Protein AF-A0A4P9Z3S5-F1 (afdb_monomer_lite)

Foldseek 3Di:
DVVLCVVCVVVQAAWDPVLVVVLLVPDDPVPPDPVVSSVSVVVVCLQDALLVTHDDQDPPCLLADAFDWRAKHKKWFQAKDADQDDLVLQLLLLCQVVDDVRPPPPPPPPDPDDDDPDPPPDPVPPRPGPHDKMWTWIGSSPDTAIEIAPDDAVQDDNQQAGSWMKIFHRWTGHNRYTYDDNVGIDGPAGHDHPVVVVVDPDDDDDSPDPDGHDSVRSSVVSVVVVVVVVVVVD

Secondary structure (DSSP, 8-state):
-HHHHHHHHHTT--B-HHHHHHHHHTS-TT---HHHHHHHHHHHHHHS-HHHHB---S-TTTTT-EEEEEPSEEEEEEEEEE-SS-HHHHHHHHHTTTSTT-----S-SS-SS-----S-TTTTTS-----S-EEEEEE-SS-EEEEEESS--TT--TTPPTT-EEEE-SEEEETTEEEE-TTTEEEEE----HHHHHH-TT----TT--PPPPHHHHHHHHHHHHHHHHHTT-

Structure (mmCIF, N/CA/C/O backbone):
data_AF-A0A4P9Z3S5-F1
#
_entry.id   AF-A0A4P9Z3S5-F1
#
loop_
_atom_site.group_PDB
_atom_site.id
_atom_site.type_symbol
_atom_site.label_atom_id
_atom_site.label_alt_id
_atom_site.label_comp_id
_atom_site.label_asym_id
_atom_site.label_entity_id
_atom_site.label_seq_id
_atom_site.pdbx_PDB_ins_code
_atom_site.Cartn_x
_atom_site.Cartn_y
_atom_site.Cartn_z
_atom_site.occupancy
_atom_site.B_iso_or_equiv
_atom_site.auth_seq_id
_atom_site.auth_comp_id
_atom_site.auth_asym_id
_atom_site.auth_atom_id
_atom_site.pdbx_PDB_model_num
ATOM 1 N N . MET A 1 1 ? -15.984 -0.892 21.515 1.00 83.00 1 MET A N 1
ATOM 2 C CA . MET A 1 1 ? -14.759 -0.941 20.684 1.00 83.00 1 MET A CA 1
ATOM 3 C C . MET A 1 1 ? -14.887 -1.956 19.553 1.00 83.00 1 MET A C 1
ATOM 5 O O . MET A 1 1 ? -14.575 -1.619 18.421 1.00 83.00 1 MET A O 1
ATOM 9 N N . GLU A 1 2 ? -15.455 -3.138 19.810 1.00 86.50 2 GLU A N 1
ATOM 10 C CA . GLU A 1 2 ? -15.726 -4.164 18.784 1.00 86.50 2 GLU A CA 1
ATOM 11 C C . GLU A 1 2 ? -16.474 -3.652 17.544 1.00 86.50 2 GLU A C 1
ATOM 13 O O . GLU A 1 2 ? -16.105 -3.984 16.422 1.00 86.50 2 GLU A O 1
ATOM 18 N N . ALA A 1 3 ? -17.478 -2.786 17.720 1.00 89.50 3 ALA A N 1
ATOM 19 C CA . ALA A 1 3 ? -18.200 -2.194 16.593 1.00 89.50 3 ALA A CA 1
ATOM 20 C C . ALA A 1 3 ? -17.281 -1.390 15.652 1.00 89.50 3 ALA A C 1
ATOM 22 O O . ALA A 1 3 ? -17.440 -1.474 14.439 1.00 89.50 3 ALA A O 1
ATOM 23 N N . VAL A 1 4 ? -16.299 -0.658 16.193 1.00 91.44 4 VAL A N 1
ATOM 24 C CA . VAL A 1 4 ? -15.319 0.108 15.402 1.00 91.44 4 VAL A CA 1
ATOM 25 C C . VAL A 1 4 ? -14.366 -0.844 14.684 1.00 91.44 4 VAL A C 1
ATOM 27 O O . VAL A 1 4 ? -14.167 -0.702 13.483 1.00 91.44 4 VAL A O 1
ATOM 30 N N . VAL A 1 5 ? -13.858 -1.870 15.375 1.00 92.94 5 VAL A N 1
ATOM 31 C CA . VAL A 1 5 ? -13.022 -2.921 14.762 1.00 92.94 5 VAL A CA 1
ATOM 32 C C . VAL A 1 5 ? -13.750 -3.579 13.589 1.00 92.94 5 VAL A C 1
ATOM 34 O O . VAL A 1 5 ? -13.173 -3.751 12.519 1.00 92.94 5 VAL A O 1
ATOM 37 N N . ARG A 1 6 ? -15.039 -3.897 13.752 1.00 93.56 6 ARG A N 1
ATOM 38 C CA . ARG A 1 6 ? -15.866 -4.471 12.683 1.00 93.56 6 ARG A CA 1
ATOM 39 C C . ARG A 1 6 ? -15.981 -3.534 11.479 1.00 93.56 6 ARG A C 1
ATOM 41 O O . ARG A 1 6 ? -15.895 -4.010 10.353 1.00 93.56 6 ARG A O 1
ATOM 48 N N . GLN A 1 7 ? -16.141 -2.228 11.702 1.00 94.81 7 GLN A N 1
ATOM 49 C CA . GLN A 1 7 ? -16.178 -1.239 10.617 1.00 94.81 7 GLN A CA 1
ATOM 50 C C . GLN A 1 7 ? -14.835 -1.140 9.879 1.00 94.81 7 GLN A C 1
ATOM 52 O O . GLN A 1 7 ? -14.820 -1.081 8.655 1.00 94.81 7 GLN A O 1
ATOM 57 N N . PHE A 1 8 ? -13.707 -1.195 10.592 1.00 95.44 8 PHE A N 1
ATOM 58 C CA . PHE A 1 8 ? -12.380 -1.242 9.969 1.00 95.44 8 PHE A CA 1
ATOM 59 C C . PHE A 1 8 ? -12.177 -2.519 9.145 1.00 95.44 8 PHE A C 1
ATOM 61 O O . PHE A 1 8 ? -11.775 -2.440 7.985 1.00 95.44 8 PHE A O 1
ATOM 68 N N . ARG A 1 9 ? -12.544 -3.685 9.690 1.00 93.81 9 ARG A N 1
ATOM 69 C CA . ARG A 1 9 ? -12.468 -4.967 8.970 1.00 93.81 9 ARG A CA 1
ATOM 70 C C . ARG A 1 9 ? -13.352 -4.990 7.725 1.00 93.81 9 ARG A C 1
ATOM 72 O O . ARG A 1 9 ? -12.924 -5.498 6.697 1.00 93.81 9 ARG A O 1
ATOM 79 N N . ALA A 1 10 ? -14.544 -4.394 7.783 1.00 93.25 10 ALA A N 1
ATOM 80 C CA . ALA A 1 10 ? -15.418 -4.251 6.617 1.00 93.25 10 ALA A CA 1
ATOM 81 C C . ALA A 1 10 ? -14.787 -3.393 5.503 1.00 93.25 10 ALA A C 1
ATOM 83 O O . ALA A 1 10 ? -15.088 -3.593 4.331 1.00 93.25 10 ALA A O 1
ATOM 84 N N . ARG A 1 11 ? -13.875 -2.477 5.859 1.00 94.19 11 ARG A N 1
ATOM 85 C CA . ARG A 1 11 ? -13.056 -1.692 4.921 1.00 94.19 11 ARG A CA 1
ATOM 86 C C . ARG A 1 11 ? -11.727 -2.381 4.547 1.00 94.19 11 ARG A C 1
ATOM 88 O O . ARG A 1 11 ? -10.905 -1.773 3.870 1.00 94.19 11 ARG A O 1
ATOM 95 N N . GLY A 1 12 ? -11.488 -3.622 4.985 1.00 93.75 12 GLY A N 1
ATOM 96 C CA . GLY A 1 12 ? -10.252 -4.375 4.725 1.00 93.75 12 GLY A CA 1
ATOM 97 C C . GLY A 1 12 ? -9.061 -4.004 5.620 1.00 93.75 12 GLY A C 1
ATOM 98 O O . GLY A 1 12 ? -7.941 -4.418 5.341 1.00 93.75 12 GLY A O 1
ATOM 99 N N . ALA A 1 13 ? -9.264 -3.225 6.685 1.00 95.50 13 ALA A N 1
ATOM 100 C CA . ALA A 1 13 ? -8.198 -2.854 7.614 1.00 95.50 13 ALA A CA 1
ATOM 101 C C . ALA A 1 13 ? -8.107 -3.824 8.804 1.00 95.50 13 ALA A C 1
ATOM 103 O O . ALA A 1 13 ? -9.084 -4.028 9.532 1.00 95.50 13 ALA A O 1
ATOM 104 N N . CYS A 1 14 ? -6.907 -4.349 9.056 1.00 94.44 14 CYS A N 1
ATOM 105 C CA . CYS A 1 14 ? -6.587 -5.179 10.218 1.00 94.44 14 CYS A CA 1
ATOM 106 C C . CYS A 1 14 ? -5.899 -4.335 11.297 1.00 94.44 14 CYS A C 1
ATOM 108 O O . CYS A 1 14 ? -4.693 -4.409 11.458 1.00 94.44 14 CYS A O 1
ATOM 110 N N . VAL A 1 15 ? -6.641 -3.489 12.014 1.00 96.00 15 VAL A N 1
ATOM 111 C CA . VAL A 1 15 ? -6.067 -2.591 13.038 1.00 96.00 15 VAL A CA 1
ATOM 112 C C . VAL A 1 15 ? -5.868 -3.271 14.391 1.00 96.00 15 VAL A C 1
ATOM 114 O O . VAL A 1 15 ? -6.732 -4.029 14.834 1.00 96.00 15 VAL A O 1
ATOM 117 N N . THR A 1 16 ? -4.781 -2.932 15.092 1.00 95.25 16 THR A N 1
ATOM 118 C CA . THR A 1 16 ? -4.549 -3.419 16.461 1.00 95.25 16 THR A CA 1
ATOM 119 C C . THR A 1 16 ? -5.510 -2.755 17.449 1.00 95.25 16 THR A C 1
ATOM 121 O O . THR A 1 16 ? -5.818 -1.558 17.364 1.00 95.25 16 THR A O 1
ATOM 124 N N . ALA A 1 17 ? -5.955 -3.514 18.453 1.00 92.62 17 ALA A N 1
ATOM 125 C CA . ALA A 1 17 ? -6.784 -2.969 19.530 1.00 92.62 17 ALA A CA 1
ATOM 126 C C . ALA A 1 17 ? -6.057 -1.863 20.319 1.00 92.62 17 ALA A C 1
ATOM 128 O O . ALA A 1 17 ? -6.673 -0.860 20.685 1.00 92.62 17 ALA A O 1
ATOM 129 N N . ALA A 1 18 ? -4.746 -2.019 20.536 1.00 93.12 18 ALA A N 1
ATOM 130 C CA . ALA A 1 18 ? -3.919 -1.049 21.249 1.00 93.12 18 ALA A CA 1
ATOM 131 C C . ALA A 1 18 ? -3.899 0.310 20.536 1.00 93.12 18 ALA A C 1
ATOM 133 O O . ALA A 1 18 ? -4.211 1.333 21.151 1.00 93.12 18 ALA A O 1
ATOM 134 N N . TRP A 1 19 ? -3.622 0.317 19.226 1.00 95.38 19 TRP A N 1
ATOM 135 C CA . TRP A 1 19 ? -3.638 1.544 18.435 1.00 95.38 19 TRP A CA 1
ATOM 136 C C . TRP A 1 19 ? -5.015 2.211 18.462 1.00 95.38 19 TRP A C 1
ATOM 138 O O . TRP A 1 19 ? -5.096 3.415 18.703 1.00 95.38 19 TRP A O 1
ATOM 148 N N . LEU A 1 20 ? -6.099 1.447 18.282 1.00 95.12 20 LEU A N 1
ATOM 149 C CA . LEU A 1 20 ? -7.461 1.992 18.298 1.00 95.12 20 LEU A CA 1
ATOM 150 C C . LEU A 1 20 ? -7.799 2.689 19.619 1.00 95.12 20 LEU A C 1
ATOM 152 O O . LEU A 1 20 ? -8.371 3.779 19.599 1.00 95.12 20 LEU A O 1
ATOM 156 N N . VAL A 1 21 ? -7.440 2.092 20.759 1.00 93.94 21 VAL A N 1
ATOM 157 C CA . VAL A 1 21 ? -7.677 2.689 22.083 1.00 93.94 21 VAL A CA 1
ATOM 158 C C . VAL A 1 21 ? -6.909 4.003 22.221 1.00 93.94 21 VAL A C 1
ATOM 160 O O . VAL A 1 21 ? -7.498 5.027 22.577 1.00 93.94 21 VAL A O 1
ATOM 163 N N . THR A 1 22 ? -5.617 4.010 21.883 1.00 94.31 22 THR A N 1
ATOM 164 C CA . THR A 1 22 ? -4.789 5.221 21.956 1.00 94.31 22 THR A CA 1
ATOM 165 C C . THR A 1 22 ? -5.260 6.302 20.982 1.00 94.31 22 THR A C 1
ATOM 167 O O . THR A 1 22 ? -5.317 7.477 21.345 1.00 94.31 22 THR A O 1
ATOM 170 N N . ALA A 1 23 ? -5.626 5.932 19.755 1.00 92.94 23 ALA A N 1
ATOM 171 C CA . ALA A 1 23 ? -6.107 6.859 18.738 1.00 92.94 23 ALA A CA 1
ATOM 172 C C . ALA A 1 23 ? -7.460 7.468 19.127 1.00 92.94 23 ALA A C 1
ATOM 174 O O . ALA A 1 23 ? -7.631 8.682 19.030 1.00 92.94 23 ALA A O 1
ATOM 175 N N . ALA A 1 24 ? -8.394 6.656 19.633 1.00 92.06 24 ALA A N 1
ATOM 176 C CA . ALA A 1 24 ? -9.707 7.118 20.075 1.00 92.06 24 ALA A CA 1
ATOM 177 C C . ALA A 1 24 ? -9.623 8.076 21.271 1.00 92.06 24 ALA A C 1
ATOM 179 O O . ALA A 1 24 ? -10.386 9.040 21.325 1.00 92.06 24 ALA A O 1
ATOM 180 N N . ALA A 1 25 ? -8.687 7.847 22.198 1.00 92.06 25 ALA A N 1
ATOM 181 C CA . ALA A 1 25 ? -8.449 8.732 23.340 1.00 92.06 25 ALA A CA 1
ATOM 182 C C . ALA A 1 25 ? -7.894 10.111 22.936 1.00 92.06 25 ALA A C 1
ATOM 184 O O . ALA A 1 25 ? -8.056 11.079 23.677 1.00 92.06 25 ALA A O 1
ATOM 185 N N . ARG A 1 26 ? -7.254 10.206 21.763 1.00 91.75 26 ARG A N 1
ATOM 186 C CA . ARG A 1 26 ? -6.673 11.444 21.213 1.00 91.75 26 ARG A CA 1
ATOM 187 C C . ARG A 1 26 ? -7.612 12.197 20.268 1.00 91.75 26 ARG A C 1
ATOM 189 O O . ARG A 1 26 ? -7.218 13.231 19.735 1.00 91.75 26 ARG A O 1
ATOM 196 N N . LEU A 1 27 ? -8.823 11.692 20.023 1.00 90.19 27 LEU A N 1
ATOM 197 C CA . LEU A 1 27 ? -9.794 12.412 19.204 1.00 90.19 27 LEU A CA 1
ATOM 198 C C . LEU A 1 27 ? -10.264 13.691 19.916 1.00 90.19 27 LEU A C 1
ATOM 200 O O . LEU A 1 27 ? -10.452 13.673 21.137 1.00 90.19 27 LEU A O 1
ATOM 204 N N . PRO A 1 28 ? -10.516 14.784 19.172 1.00 89.06 28 PRO A N 1
ATOM 205 C CA . PRO A 1 28 ? -11.127 15.980 19.730 1.00 89.06 28 PRO A CA 1
ATOM 206 C C . PRO A 1 28 ? -12.447 15.654 20.430 1.00 89.06 28 PRO A C 1
ATOM 208 O O . PRO A 1 28 ? -13.306 14.966 19.876 1.00 89.06 28 PRO A O 1
ATOM 211 N N . ARG A 1 29 ? -12.638 16.197 21.637 1.00 86.56 29 ARG A N 1
ATOM 212 C CA . ARG A 1 29 ? -13.894 16.041 22.396 1.00 86.56 29 ARG A CA 1
ATOM 213 C C . ARG A 1 29 ? -15.095 16.702 21.710 1.00 86.56 29 ARG A C 1
ATOM 215 O O . ARG A 1 29 ? -16.227 16.406 22.066 1.00 86.56 29 ARG A O 1
ATOM 222 N N . THR A 1 30 ? -14.840 17.577 20.740 1.00 88.31 30 THR A N 1
ATOM 223 C CA . THR A 1 30 ? -15.850 18.245 19.912 1.00 88.31 30 THR A CA 1
ATOM 224 C C . THR A 1 30 ? -16.540 17.299 18.929 1.00 88.31 30 THR A C 1
ATOM 226 O O . THR A 1 30 ? -17.654 17.590 18.510 1.00 88.31 30 THR A O 1
ATOM 229 N N . LEU A 1 31 ? -15.928 16.156 18.591 1.00 87.88 31 LEU A N 1
ATOM 230 C CA . LEU A 1 31 ? -16.543 15.139 17.737 1.00 87.88 31 LEU A CA 1
ATOM 231 C C . LEU A 1 31 ? -17.541 14.312 18.555 1.00 87.88 31 LEU A C 1
ATOM 233 O O . LEU A 1 31 ? -17.171 13.341 19.221 1.00 87.88 31 LEU A O 1
ATOM 237 N N . THR A 1 32 ? -18.813 14.694 18.515 1.00 85.94 32 THR A N 1
ATOM 238 C CA . THR A 1 32 ? -19.895 14.003 19.237 1.00 85.94 32 THR A CA 1
ATOM 239 C C . THR A 1 32 ? -20.509 12.870 18.414 1.00 85.94 32 THR A C 1
ATOM 241 O O . THR A 1 32 ? -20.942 11.860 18.971 1.00 85.94 32 THR A O 1
ATOM 244 N N . ASN A 1 33 ? -20.488 12.991 17.086 1.00 92.19 33 ASN A N 1
ATOM 245 C CA . ASN A 1 33 ? -21.067 12.032 16.155 1.00 92.19 33 ASN A CA 1
ATOM 246 C C . ASN A 1 33 ? -20.177 10.787 15.986 1.00 92.19 33 ASN A C 1
ATOM 248 O O . ASN A 1 33 ? -18.988 10.876 15.673 1.00 92.19 33 ASN A O 1
ATOM 252 N N . ALA A 1 34 ? -20.760 9.597 16.150 1.00 89.94 34 ALA A N 1
ATOM 253 C CA . ALA A 1 34 ? -20.048 8.330 15.987 1.00 89.94 34 ALA A CA 1
ATOM 254 C C . ALA A 1 34 ? -19.469 8.143 14.572 1.00 89.94 34 ALA A C 1
ATOM 256 O O . ALA A 1 34 ? -18.384 7.577 14.433 1.00 89.94 34 ALA A O 1
ATOM 257 N N . HIS A 1 35 ? -20.164 8.633 13.542 1.00 90.56 35 HIS A N 1
ATOM 258 C CA . HIS A 1 35 ? -19.700 8.572 12.159 1.00 90.56 35 HIS A CA 1
ATOM 259 C C . HIS A 1 35 ? -18.463 9.452 11.942 1.00 90.56 35 HIS A C 1
ATOM 261 O O . HIS A 1 35 ? -17.449 8.966 11.450 1.00 90.56 35 HIS A O 1
ATOM 267 N N . GLU A 1 36 ? -18.499 10.707 12.393 1.00 90.62 36 GLU A N 1
ATOM 268 C CA . GLU A 1 36 ? -17.362 11.633 12.284 1.00 90.62 36 GLU A CA 1
ATOM 269 C C . GLU A 1 36 ? -16.142 11.130 13.059 1.00 90.62 36 GLU A C 1
ATOM 271 O O . GLU A 1 36 ? -15.012 11.220 12.584 1.00 90.62 36 GLU A O 1
ATOM 276 N N . ARG A 1 37 ? -16.355 10.533 14.238 1.00 92.25 37 ARG A N 1
ATOM 277 C CA . ARG A 1 37 ? -15.275 9.902 15.010 1.00 92.25 37 ARG A CA 1
ATOM 278 C C . ARG A 1 37 ? -14.662 8.716 14.272 1.00 92.25 37 ARG A C 1
ATOM 280 O O . ARG A 1 37 ? -13.441 8.578 14.270 1.00 92.25 37 ARG A O 1
ATOM 287 N N . LEU A 1 38 ? -15.489 7.856 13.671 1.00 93.19 38 LEU A N 1
ATOM 288 C CA . LEU A 1 38 ? -15.016 6.725 12.871 1.00 93.19 38 LEU A CA 1
ATOM 289 C C . LEU A 1 38 ? -14.197 7.216 11.676 1.00 93.19 38 LEU A C 1
ATOM 291 O O . LEU A 1 38 ? -13.124 6.677 11.414 1.00 93.19 38 LEU A O 1
ATOM 295 N N . GLU A 1 39 ? -14.671 8.254 10.993 1.00 91.50 39 GLU A N 1
ATOM 296 C CA . GLU A 1 39 ? -13.978 8.806 9.837 1.00 91.50 39 GLU A CA 1
ATOM 297 C C . GLU A 1 39 ? -12.673 9.506 10.235 1.00 91.50 39 GLU A C 1
ATOM 299 O O . GLU A 1 39 ? -11.643 9.288 9.607 1.00 91.50 39 GLU A O 1
ATOM 304 N N . ALA A 1 40 ? -12.640 10.228 11.358 1.00 90.00 40 ALA A N 1
ATOM 305 C CA . ALA A 1 40 ? -11.401 10.789 11.895 1.00 90.00 40 ALA A CA 1
ATOM 306 C C . ALA A 1 40 ? -10.357 9.701 12.223 1.00 90.00 40 ALA A C 1
ATOM 308 O O . ALA A 1 40 ? -9.167 9.867 11.936 1.00 90.00 40 ALA A O 1
ATOM 309 N N . LEU A 1 41 ? -10.787 8.565 12.788 1.00 94.19 41 LEU A N 1
ATOM 310 C CA . LEU A 1 41 ? -9.908 7.412 13.018 1.00 94.19 41 LEU A CA 1
ATOM 311 C C . LEU A 1 41 ? -9.429 6.797 11.705 1.00 94.19 41 LEU A C 1
ATOM 313 O O . LEU A 1 41 ? -8.253 6.459 11.593 1.00 94.19 41 LEU A O 1
ATOM 317 N N . TRP A 1 42 ? -10.316 6.667 10.720 1.00 94.12 42 TRP A N 1
ATOM 318 C CA . TRP A 1 42 ? -9.985 6.144 9.398 1.00 94.12 42 TRP A CA 1
ATOM 319 C C . TRP A 1 42 ? -8.938 7.007 8.689 1.00 94.12 42 TRP A C 1
ATOM 321 O O . TRP A 1 42 ? -7.910 6.506 8.237 1.00 94.12 42 TRP A O 1
ATOM 331 N N . GLN A 1 43 ? -9.135 8.323 8.683 1.00 90.75 43 GLN A N 1
ATOM 332 C CA . GLN A 1 43 ? -8.182 9.267 8.107 1.00 90.75 43 GLN A CA 1
ATOM 333 C C . GLN A 1 43 ? -6.830 9.224 8.823 1.00 90.75 43 GLN A C 1
ATOM 335 O O . GLN A 1 43 ? -5.783 9.304 8.179 1.00 90.75 43 GLN A O 1
ATOM 340 N N . ARG A 1 44 ? -6.824 9.052 10.152 1.00 91.44 44 ARG A N 1
ATOM 341 C CA . ARG A 1 44 ? -5.586 8.874 10.921 1.00 91.44 44 ARG A CA 1
ATOM 342 C C . ARG A 1 44 ? -4.889 7.553 10.590 1.00 91.44 44 ARG A C 1
ATOM 344 O O . ARG A 1 44 ? -3.672 7.555 10.438 1.00 91.44 44 ARG A O 1
ATOM 351 N N . PHE A 1 45 ? -5.638 6.459 10.459 1.00 94.19 45 PHE A N 1
ATOM 352 C CA . PHE A 1 45 ? -5.118 5.151 10.055 1.00 94.19 45 PHE A CA 1
ATOM 353 C C . PHE A 1 45 ? -4.396 5.227 8.710 1.00 94.19 45 PHE A C 1
ATOM 355 O O . PHE A 1 45 ? -3.240 4.831 8.616 1.00 94.19 45 PHE A O 1
ATOM 362 N N . LEU A 1 46 ? -5.034 5.816 7.693 1.00 91.56 46 LEU A N 1
ATOM 363 C CA . LEU A 1 46 ? -4.448 5.899 6.355 1.00 91.56 46 LEU A CA 1
ATOM 364 C C . LEU A 1 46 ? -3.141 6.710 6.320 1.00 91.56 46 LEU A C 1
ATOM 366 O O . LEU A 1 46 ? -2.297 6.470 5.462 1.00 91.56 46 LEU A O 1
ATOM 370 N N . ARG A 1 47 ? -2.962 7.664 7.243 1.00 87.81 47 ARG A N 1
ATOM 371 C CA . ARG A 1 47 ? -1.775 8.537 7.321 1.00 87.81 47 ARG A CA 1
ATOM 372 C C . ARG A 1 47 ? -0.577 7.896 8.009 1.00 87.81 47 ARG A C 1
ATOM 374 O O . ARG A 1 47 ? 0.546 8.313 7.750 1.00 87.81 47 ARG A O 1
ATOM 381 N N . LEU A 1 48 ? -0.809 6.958 8.919 1.00 90.94 48 LEU A N 1
ATOM 382 C CA . LEU A 1 48 ? 0.255 6.374 9.728 1.00 90.94 48 LEU A CA 1
ATOM 383 C C . LEU A 1 48 ? 0.842 5.126 9.049 1.00 90.94 48 LEU A C 1
ATOM 385 O O . LEU A 1 48 ? 0.163 4.499 8.229 1.00 90.94 48 LEU A O 1
ATOM 389 N N . PRO A 1 49 ? 2.093 4.753 9.369 1.00 93.94 49 PRO A N 1
ATOM 390 C CA . PRO A 1 49 ? 2.674 3.502 8.898 1.00 93.94 49 PRO A CA 1
ATOM 391 C C . PRO A 1 49 ? 1.853 2.293 9.360 1.00 93.94 49 PRO A C 1
ATOM 393 O O . PRO A 1 49 ? 1.413 2.239 10.514 1.00 93.94 49 PRO A O 1
ATOM 396 N N . LEU A 1 50 ? 1.666 1.289 8.496 1.00 96.19 50 LEU A N 1
ATOM 397 C CA . LEU A 1 50 ? 0.900 0.093 8.889 1.00 96.19 50 LEU A CA 1
ATOM 398 C C . LEU A 1 50 ? 1.547 -0.667 10.052 1.00 96.19 50 LEU A C 1
ATOM 400 O O . LEU A 1 50 ? 0.824 -1.141 10.925 1.00 96.19 50 LEU A O 1
ATOM 404 N N . ARG A 1 51 ? 2.884 -0.668 10.147 1.00 95.69 51 ARG A N 1
ATOM 405 C CA . ARG A 1 51 ? 3.629 -1.272 11.270 1.00 95.69 51 ARG A CA 1
ATOM 406 C C . ARG A 1 51 ? 3.223 -0.739 12.651 1.00 95.69 51 ARG A C 1
ATOM 408 O O . ARG A 1 51 ? 3.333 -1.456 13.637 1.00 95.69 51 ARG A O 1
ATOM 415 N N . ASP A 1 52 ? 2.729 0.500 12.718 1.00 94.62 52 ASP A N 1
ATOM 416 C CA . ASP A 1 52 ? 2.387 1.176 13.975 1.00 94.62 52 ASP A CA 1
ATOM 417 C C . ASP A 1 52 ? 0.887 1.067 14.302 1.00 94.62 52 ASP A C 1
ATOM 419 O O . ASP A 1 52 ? 0.441 1.458 15.383 1.00 94.62 52 ASP A O 1
ATOM 423 N N . THR A 1 53 ? 0.078 0.588 13.352 1.00 95.62 53 THR A N 1
ATOM 424 C CA . THR A 1 53 ? -1.390 0.640 13.433 1.00 95.62 53 THR A CA 1
ATOM 425 C C . THR A 1 53 ? -2.066 -0.713 13.258 1.00 95.62 53 THR A C 1
ATOM 427 O O . THR A 1 53 ? -3.168 -0.907 13.779 1.00 95.62 53 THR A O 1
ATOM 430 N N . SER A 1 54 ? -1.422 -1.648 12.561 1.00 96.12 54 SER A N 1
ATOM 431 C CA . SER A 1 54 ? -2.047 -2.861 12.037 1.00 96.12 54 SER A CA 1
ATOM 432 C C . SER A 1 54 ? -1.486 -4.140 12.642 1.00 96.12 54 SER A C 1
ATOM 434 O O . SER A 1 54 ? -0.343 -4.195 13.087 1.00 96.12 54 SER A O 1
ATOM 436 N N . GLU A 1 55 ? -2.323 -5.168 12.669 1.00 95.06 55 GLU A N 1
ATOM 437 C CA . GLU A 1 55 ? -1.933 -6.568 12.811 1.00 95.06 55 GLU A CA 1
ATOM 438 C C . GLU A 1 55 ? -1.475 -7.107 11.446 1.00 95.06 55 GLU A C 1
ATOM 440 O O . GLU A 1 55 ? -1.780 -6.516 10.407 1.00 95.06 55 GLU A O 1
ATOM 445 N N . ALA A 1 56 ? -0.771 -8.241 11.441 1.00 94.56 56 ALA A N 1
ATOM 446 C CA . ALA A 1 56 ? -0.393 -8.914 10.202 1.00 94.56 56 ALA A CA 1
ATOM 447 C C . ALA A 1 56 ? -1.648 -9.301 9.397 1.00 94.56 56 ALA A C 1
ATOM 449 O O . ALA A 1 56 ? -2.564 -9.948 9.911 1.00 94.56 56 ALA A O 1
ATOM 450 N N . ALA A 1 57 ? -1.687 -8.887 8.135 1.00 93.38 57 ALA A N 1
ATOM 451 C CA . ALA A 1 57 ? -2.777 -9.142 7.199 1.00 93.38 57 ALA A CA 1
ATOM 452 C C . ALA A 1 57 ? -2.362 -10.103 6.075 1.00 93.38 57 ALA A C 1
ATOM 454 O O . ALA A 1 57 ? -3.217 -10.761 5.480 1.00 93.38 57 ALA A O 1
ATOM 455 N N . LEU A 1 58 ? -1.065 -10.192 5.780 1.00 92.88 58 LEU A N 1
ATOM 456 C CA . LEU A 1 58 ? -0.515 -11.125 4.809 1.00 92.88 58 LEU A CA 1
ATOM 457 C C . LEU A 1 58 ? -0.348 -12.520 5.441 1.00 92.88 58 LEU A C 1
ATOM 459 O O . LEU A 1 58 ? 0.045 -12.627 6.605 1.00 92.88 58 LEU A O 1
ATOM 463 N N . PRO A 1 59 ? -0.613 -13.607 4.693 1.00 89.88 59 PRO A N 1
ATOM 464 C CA . PRO A 1 59 ? -0.338 -14.962 5.157 1.00 89.88 59 PRO A CA 1
ATOM 465 C C . PRO A 1 59 ? 1.144 -15.140 5.506 1.00 89.88 59 PRO A C 1
ATOM 467 O O . PRO A 1 59 ? 2.017 -14.703 4.755 1.00 89.88 59 PRO A O 1
ATOM 470 N N . ALA A 1 60 ? 1.442 -15.820 6.615 1.00 87.25 60 ALA A N 1
ATOM 471 C CA . ALA A 1 60 ? 2.821 -16.039 7.066 1.00 87.25 60 ALA A CA 1
ATOM 472 C C . ALA A 1 60 ? 3.675 -16.814 6.039 1.00 87.25 60 ALA A C 1
ATOM 474 O O . ALA A 1 60 ? 4.890 -16.646 5.971 1.00 87.25 60 ALA A O 1
ATOM 475 N N . ASP A 1 61 ? 3.036 -17.641 5.215 1.00 87.88 61 ASP A N 1
ATOM 476 C CA . ASP A 1 61 ? 3.634 -18.447 4.153 1.00 87.88 61 ASP A CA 1
ATOM 477 C C . ASP A 1 61 ? 3.569 -17.781 2.765 1.00 87.88 61 ASP A C 1
ATOM 479 O O . ASP A 1 61 ? 3.964 -18.393 1.770 1.00 87.88 61 ASP A O 1
ATOM 483 N N . ALA A 1 62 ? 3.127 -16.521 2.668 1.00 86.81 62 ALA A N 1
ATOM 484 C CA . ALA A 1 62 ? 2.879 -15.846 1.392 1.00 86.81 62 ALA A CA 1
ATOM 485 C C . ALA A 1 62 ? 4.102 -15.786 0.456 1.00 86.81 62 ALA A C 1
ATOM 487 O O . ALA A 1 62 ? 3.944 -15.791 -0.766 1.00 86.81 62 ALA A O 1
ATOM 488 N N . LEU A 1 63 ? 5.323 -15.784 1.003 1.00 86.75 63 LEU A N 1
ATOM 489 C CA . LEU A 1 63 ? 6.566 -15.822 0.219 1.00 86.75 63 LEU A CA 1
ATOM 490 C C . LEU A 1 63 ? 6.718 -17.111 -0.604 1.00 86.75 63 LEU A C 1
ATOM 492 O O . LEU A 1 63 ? 7.252 -17.080 -1.712 1.00 86.75 63 LEU A O 1
ATOM 496 N N . TYR A 1 64 ? 6.224 -18.236 -0.088 1.00 87.75 64 TYR A N 1
ATOM 497 C CA . TYR A 1 64 ? 6.329 -19.553 -0.726 1.00 87.75 64 TYR A CA 1
ATOM 498 C C . TYR A 1 64 ? 4.994 -20.041 -1.299 1.00 87.75 64 TYR A C 1
ATOM 500 O O . TYR A 1 64 ? 4.963 -21.007 -2.063 1.00 87.75 64 TYR A O 1
ATOM 508 N N . ALA A 1 65 ? 3.900 -19.355 -0.965 1.00 83.62 65 ALA A N 1
ATOM 509 C CA . ALA A 1 65 ? 2.553 -19.651 -1.419 1.00 83.62 65 ALA A CA 1
ATOM 510 C C . ALA A 1 65 ? 2.461 -19.758 -2.947 1.00 83.62 65 ALA A C 1
ATOM 512 O O . ALA A 1 65 ? 3.013 -18.947 -3.694 1.00 83.62 65 ALA A O 1
ATOM 513 N N . HIS A 1 66 ? 1.716 -20.748 -3.435 1.00 87.88 66 HIS A N 1
ATOM 514 C CA . HIS A 1 66 ? 1.494 -20.959 -4.860 1.00 87.88 66 HIS A CA 1
ATOM 515 C C . HIS A 1 66 ? -0.002 -21.058 -5.156 1.00 87.88 66 HIS A C 1
ATOM 517 O O . HIS A 1 66 ? -0.645 -22.027 -4.762 1.00 87.88 66 HIS A O 1
ATOM 523 N N . ARG A 1 67 ? -0.533 -20.073 -5.894 1.00 89.00 67 ARG A N 1
ATOM 524 C CA . ARG A 1 67 ? -1.962 -19.936 -6.233 1.00 89.00 67 ARG A CA 1
ATOM 525 C C . ARG A 1 67 ? -2.861 -19.771 -5.004 1.00 89.00 67 ARG A C 1
ATOM 527 O O . ARG A 1 67 ? -3.958 -20.319 -4.954 1.00 89.00 67 ARG A O 1
ATOM 534 N N . VAL A 1 68 ? -2.388 -19.021 -4.009 1.00 90.44 68 VAL A N 1
ATOM 535 C CA . VAL A 1 68 ? -3.195 -18.662 -2.835 1.00 90.44 68 VAL A CA 1
ATOM 536 C C . VAL A 1 68 ? -3.968 -17.387 -3.141 1.00 90.44 68 VAL A C 1
ATOM 538 O O . VAL A 1 68 ? -3.387 -16.416 -3.618 1.00 90.44 68 VAL A O 1
ATOM 541 N N . MET A 1 69 ? -5.268 -17.389 -2.859 1.00 92.50 69 MET A N 1
ATOM 542 C CA . MET A 1 69 ? -6.105 -16.194 -2.959 1.00 92.50 69 MET A CA 1
ATOM 543 C C . MET A 1 69 ? -6.042 -15.407 -1.655 1.00 92.50 69 MET A C 1
ATOM 545 O O . MET A 1 69 ? -6.401 -15.913 -0.589 1.00 92.50 69 MET A O 1
ATOM 549 N N . LEU A 1 70 ? -5.573 -14.168 -1.746 1.00 91.25 70 LEU A N 1
ATOM 550 C CA . LEU A 1 70 ? -5.547 -13.232 -0.637 1.00 91.25 70 LEU A CA 1
ATOM 551 C C . LEU A 1 70 ? -6.925 -12.579 -0.500 1.00 91.25 70 LEU A C 1
ATOM 553 O O . LEU A 1 70 ? -7.440 -11.972 -1.442 1.00 91.25 70 LEU A O 1
ATOM 557 N N . LYS A 1 71 ? -7.501 -12.686 0.699 1.00 89.50 71 LYS A N 1
ATOM 558 C CA . LYS A 1 71 ? -8.722 -11.962 1.069 1.00 89.50 71 LYS A CA 1
ATOM 559 C C . LYS A 1 71 ? -8.470 -10.458 1.091 1.00 89.50 71 LYS A C 1
ATOM 561 O O . LYS A 1 71 ? -7.335 -10.019 1.250 1.00 89.50 71 LYS A O 1
ATOM 566 N N . SER A 1 72 ? -9.544 -9.678 1.010 1.00 94.06 72 SER A N 1
ATOM 567 C CA . SER A 1 72 ? -9.445 -8.222 0.978 1.00 94.06 72 SER A CA 1
ATOM 568 C C . SER A 1 72 ? -8.664 -7.647 2.163 1.00 94.06 72 SER A C 1
ATOM 570 O O . SER A 1 72 ? -9.044 -7.858 3.317 1.00 94.06 72 SER A O 1
ATOM 572 N N . CYS A 1 73 ? -7.604 -6.895 1.877 1.00 96.06 73 CYS A N 1
ATOM 573 C CA . CYS A 1 73 ? -6.751 -6.276 2.885 1.00 96.06 73 CYS A CA 1
ATOM 574 C C . CYS A 1 73 ? -6.171 -4.943 2.400 1.00 96.06 73 CYS A C 1
ATOM 576 O O . CYS A 1 73 ? -6.217 -4.614 1.214 1.00 96.06 73 CYS A O 1
ATOM 578 N N . ILE A 1 74 ? -5.630 -4.160 3.330 1.00 97.44 74 ILE A N 1
ATOM 579 C CA . ILE A 1 74 ? -4.902 -2.927 3.026 1.00 97.44 74 ILE A CA 1
ATOM 580 C C . ILE A 1 74 ? -3.418 -3.174 3.212 1.00 97.44 74 ILE A C 1
ATOM 582 O O . ILE A 1 74 ? -2.994 -3.687 4.246 1.00 97.44 74 ILE A O 1
ATOM 586 N N . VAL A 1 75 ? -2.643 -2.751 2.223 1.00 97.44 75 VAL A N 1
ATOM 587 C CA . VAL A 1 75 ? -1.185 -2.765 2.264 1.00 97.44 75 VAL A CA 1
ATOM 588 C C . VAL A 1 75 ? -0.637 -1.372 1.980 1.00 97.44 75 VAL A C 1
ATOM 590 O O . VAL A 1 75 ? -1.310 -0.486 1.447 1.00 97.44 75 VAL A O 1
ATOM 593 N N . GLU A 1 76 ? 0.606 -1.177 2.378 1.00 96.81 76 GLU A N 1
ATOM 594 C CA . GLU A 1 76 ? 1.379 0.034 2.208 1.00 96.81 76 GLU A CA 1
ATOM 595 C C . GLU A 1 76 ? 2.430 -0.170 1.119 1.00 96.81 76 GLU A C 1
ATOM 597 O O . GLU A 1 76 ? 3.117 -1.191 1.070 1.00 96.81 76 GLU A O 1
ATOM 602 N N . VAL A 1 77 ? 2.557 0.819 0.242 1.00 96.62 77 VAL A N 1
ATOM 603 C CA . VAL A 1 77 ? 3.574 0.866 -0.802 1.00 96.62 77 VAL A CA 1
ATOM 604 C C . VAL A 1 77 ? 4.887 1.319 -0.182 1.00 96.62 77 VAL A C 1
ATOM 606 O O . VAL A 1 77 ? 5.003 2.444 0.295 1.00 96.62 77 VAL A O 1
ATOM 609 N N . VAL A 1 78 ? 5.892 0.455 -0.217 1.00 95.44 78 VAL A N 1
ATOM 610 C CA . VAL A 1 78 ? 7.265 0.775 0.193 1.00 95.44 78 VAL A CA 1
ATOM 611 C C . VAL A 1 78 ? 8.032 1.394 -0.972 1.00 95.44 78 VAL A C 1
ATOM 613 O O . VAL A 1 78 ? 8.772 2.358 -0.798 1.00 95.44 78 VAL A O 1
ATOM 616 N N . ALA A 1 79 ? 7.848 0.838 -2.169 1.00 92.50 79 ALA A N 1
ATOM 617 C CA . ALA A 1 79 ? 8.496 1.288 -3.392 1.00 92.50 79 ALA A CA 1
ATOM 618 C C . ALA A 1 79 ? 7.653 0.911 -4.617 1.00 92.50 79 ALA A C 1
ATOM 620 O O . ALA A 1 79 ? 6.934 -0.086 -4.596 1.00 92.50 79 ALA A O 1
ATOM 621 N N . VAL A 1 80 ? 7.783 1.697 -5.681 1.00 92.19 80 VAL A N 1
ATOM 622 C CA . VAL A 1 80 ? 7.251 1.417 -7.024 1.00 92.19 80 VAL A CA 1
ATOM 623 C C . VAL A 1 80 ? 8.366 1.512 -8.051 1.00 92.19 80 VAL A C 1
ATOM 625 O O . VAL A 1 80 ? 8.965 2.573 -8.197 1.00 92.19 80 VAL A O 1
ATOM 628 N N . ASP A 1 81 ? 8.634 0.428 -8.751 1.00 90.69 81 ASP A N 1
ATOM 629 C CA . ASP A 1 81 ? 9.664 0.344 -9.774 1.00 90.69 81 ASP A CA 1
ATOM 630 C C . ASP A 1 81 ? 8.999 0.101 -11.126 1.00 90.69 81 ASP A C 1
ATOM 632 O O . ASP A 1 81 ? 8.033 -0.656 -11.220 1.00 90.69 81 ASP A O 1
ATOM 636 N N . GLU A 1 82 ? 9.523 0.711 -12.179 1.00 89.38 82 GLU A N 1
ATOM 637 C CA . GLU A 1 82 ? 9.195 0.319 -13.545 1.00 89.38 82 GLU A CA 1
ATOM 638 C C . GLU A 1 82 ? 10.208 -0.760 -13.959 1.00 89.38 82 GLU A C 1
ATOM 640 O O . GLU A 1 82 ? 11.416 -0.588 -13.776 1.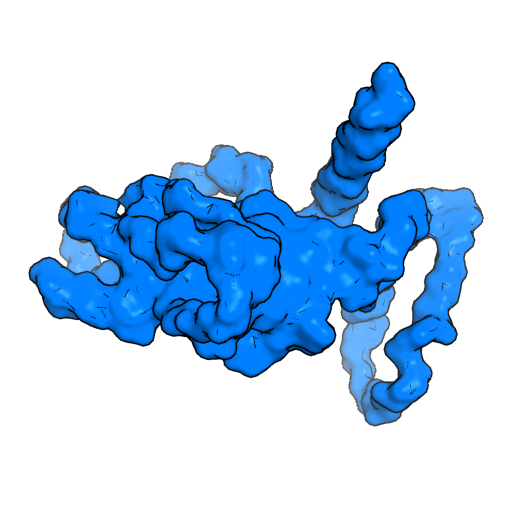00 89.38 82 GLU A O 1
ATOM 645 N N . ILE A 1 83 ? 9.711 -1.902 -14.443 1.00 89.62 83 ILE A N 1
ATOM 646 C CA . ILE A 1 83 ? 10.545 -3.035 -14.871 1.00 89.62 83 ILE A CA 1
ATOM 647 C C . ILE A 1 83 ? 10.317 -3.473 -16.329 1.00 89.62 83 ILE A C 1
ATOM 649 O O . ILE A 1 83 ? 10.923 -4.451 -16.766 1.00 89.62 83 ILE A O 1
ATOM 653 N N . GLY A 1 84 ? 9.435 -2.802 -17.071 1.00 86.00 84 GLY A N 1
ATOM 654 C CA . GLY A 1 84 ? 9.210 -3.029 -18.500 1.00 86.00 84 GLY A CA 1
ATOM 655 C C . GLY A 1 84 ? 10.224 -2.308 -19.396 1.00 86.00 84 GLY A C 1
ATOM 656 O O . GLY A 1 84 ? 10.467 -2.738 -20.523 1.00 86.00 84 GLY A O 1
ATOM 657 N N . TYR A 1 85 ? 10.865 -1.257 -18.890 1.00 82.81 85 TYR A N 1
ATOM 658 C CA . TYR A 1 85 ? 11.856 -0.444 -19.578 1.00 82.81 85 TYR A CA 1
ATOM 659 C C . TYR A 1 85 ? 13.215 -0.495 -18.877 1.00 82.81 85 TYR A C 1
ATOM 661 O O . TYR A 1 85 ? 13.345 -0.656 -17.665 1.00 82.81 85 TYR A O 1
ATOM 669 N N . ALA A 1 86 ? 14.277 -0.332 -19.668 1.00 79.62 86 ALA A N 1
ATOM 670 C CA . ALA A 1 86 ? 15.617 -0.192 -19.123 1.00 79.62 86 ALA A CA 1
ATOM 671 C C . ALA A 1 86 ? 15.746 1.144 -18.382 1.00 79.62 86 ALA A C 1
ATOM 673 O O . ALA A 1 86 ? 15.374 2.194 -18.900 1.00 79.62 86 ALA A O 1
ATOM 674 N N . HIS A 1 87 ? 16.356 1.111 -17.204 1.00 78.12 87 HIS A N 1
ATOM 675 C CA . HIS A 1 87 ? 16.458 2.271 -16.330 1.00 78.12 87 HIS A CA 1
ATOM 676 C C . HIS A 1 87 ? 17.109 3.525 -16.965 1.00 78.12 87 HIS A C 1
ATOM 678 O O . HIS A 1 87 ? 16.597 4.620 -16.730 1.00 78.12 87 HIS A O 1
ATOM 684 N N . PRO A 1 88 ? 18.171 3.435 -17.796 1.00 78.38 88 PRO A N 1
ATOM 685 C CA . PRO A 1 88 ? 18.685 4.608 -18.510 1.00 78.38 88 PRO A CA 1
ATOM 686 C C . PRO A 1 88 ? 17.631 5.271 -19.406 1.00 78.38 88 PRO A C 1
ATOM 688 O O . PRO A 1 88 ? 17.534 6.488 -19.425 1.00 78.38 88 PRO A O 1
ATOM 691 N N . ARG A 1 89 ? 16.759 4.482 -20.053 1.00 77.50 89 ARG A N 1
ATOM 692 C CA . ARG A 1 89 ? 15.677 5.022 -20.895 1.00 77.50 89 ARG A CA 1
ATOM 693 C C . ARG A 1 89 ? 14.647 5.808 -20.089 1.00 77.50 89 ARG A C 1
ATOM 695 O O . ARG A 1 89 ? 14.097 6.781 -20.590 1.00 77.50 89 ARG A O 1
ATOM 702 N N . LEU A 1 90 ? 14.376 5.391 -18.853 1.00 78.69 90 LEU A N 1
ATOM 703 C CA . LEU A 1 90 ? 13.473 6.124 -17.965 1.00 78.69 90 LEU A CA 1
ATOM 704 C C . LEU A 1 90 ? 14.083 7.461 -17.542 1.00 78.69 90 LEU A C 1
ATOM 706 O O . LEU A 1 90 ? 13.375 8.461 -17.526 1.00 78.69 90 LEU A O 1
ATOM 710 N N . LEU A 1 91 ? 15.387 7.493 -17.251 1.00 78.38 91 LEU A N 1
ATOM 711 C CA . LEU A 1 91 ? 16.092 8.741 -16.952 1.00 78.38 91 LEU A CA 1
ATOM 712 C C . LEU A 1 91 ? 16.137 9.678 -18.157 1.00 78.38 91 LEU A C 1
ATOM 714 O O . LEU A 1 91 ? 15.840 10.856 -18.002 1.00 78.38 91 LEU A O 1
ATOM 718 N N . ASP A 1 92 ? 16.419 9.162 -19.354 1.00 76.81 92 ASP A N 1
ATOM 719 C CA . ASP A 1 92 ? 16.400 9.967 -20.579 1.00 76.81 92 ASP A CA 1
ATOM 720 C C . ASP A 1 92 ? 15.014 10.588 -20.813 1.00 76.81 92 ASP A C 1
ATOM 722 O O . ASP A 1 92 ? 14.905 11.764 -21.153 1.00 76.81 92 ASP A O 1
ATOM 726 N N . ALA A 1 93 ? 13.940 9.832 -20.564 1.00 75.00 93 ALA A N 1
ATOM 727 C CA . ALA A 1 93 ? 12.576 10.345 -20.666 1.00 75.00 93 ALA A CA 1
ATOM 728 C C . ALA A 1 93 ? 12.238 11.401 -19.592 1.00 75.00 93 ALA A C 1
ATOM 730 O O . ALA A 1 93 ? 11.425 12.292 -19.841 1.00 75.00 93 ALA A O 1
ATOM 731 N N . LEU A 1 94 ? 12.858 11.322 -18.410 1.00 73.00 94 LEU A N 1
ATOM 732 C CA . LEU A 1 94 ? 12.688 12.294 -17.324 1.00 73.00 94 LEU A CA 1
ATOM 733 C C . LEU A 1 94 ? 13.478 13.586 -17.555 1.00 73.00 94 LEU A C 1
ATOM 735 O O . LEU A 1 94 ? 12.936 14.672 -17.344 1.00 73.00 94 LEU A O 1
ATOM 739 N N . ALA A 1 95 ? 14.731 13.459 -17.993 1.00 70.00 95 ALA A N 1
ATOM 740 C CA . ALA A 1 95 ? 15.681 14.556 -18.163 1.00 70.00 95 ALA A CA 1
ATOM 741 C C . ALA A 1 95 ? 15.589 15.223 -19.546 1.00 70.00 95 ALA A C 1
ATOM 743 O O . ALA A 1 95 ? 15.922 16.400 -19.696 1.00 70.00 95 ALA A O 1
ATOM 744 N N . GLY A 1 96 ? 15.099 14.505 -20.561 1.00 63.31 96 GLY A N 1
ATOM 745 C CA . GLY A 1 96 ? 14.951 14.983 -21.939 1.00 63.31 96 GLY A CA 1
ATOM 746 C C . GLY A 1 96 ? 14.195 16.313 -22.087 1.00 63.31 96 GLY A C 1
ATOM 747 O O . GLY A 1 96 ? 14.643 17.155 -22.862 1.00 63.31 96 GLY A O 1
ATOM 748 N N . PRO A 1 97 ? 13.106 16.572 -21.331 1.00 60.72 97 PRO A N 1
ATOM 749 C CA . PRO A 1 97 ? 12.418 17.865 -21.339 1.00 60.72 97 PRO A CA 1
ATOM 750 C C . PRO A 1 97 ? 13.211 19.033 -20.728 1.00 60.72 97 PRO A C 1
ATOM 752 O O . PRO A 1 97 ? 12.841 20.184 -20.943 1.00 60.72 97 PRO A O 1
ATOM 755 N N . VAL A 1 98 ? 14.247 18.758 -19.929 1.00 58.34 98 VAL A N 1
ATOM 756 C CA . VAL A 1 98 ? 15.023 19.764 -19.177 1.00 58.34 98 VAL A CA 1
ATOM 757 C C . VAL A 1 98 ? 16.346 20.098 -19.880 1.00 58.34 98 VAL A C 1
ATOM 759 O O . VAL A 1 98 ? 16.880 21.194 -19.710 1.00 58.34 98 VAL A O 1
ATOM 762 N N . LEU A 1 99 ? 16.869 19.189 -20.708 1.00 53.56 99 LEU A N 1
ATOM 763 C CA . LEU A 1 99 ? 18.145 19.362 -21.401 1.00 53.56 99 LEU A CA 1
ATOM 764 C C . LEU A 1 99 ? 17.965 19.997 -22.796 1.00 53.56 99 LEU A C 1
ATOM 766 O O . LEU A 1 99 ? 17.253 19.441 -23.637 1.00 53.56 99 LEU A O 1
ATOM 770 N N . PRO A 1 100 ? 18.639 21.124 -23.108 1.00 42.16 100 PRO A N 1
ATOM 771 C CA . PRO A 1 100 ? 18.621 21.692 -24.454 1.00 42.16 100 PRO A CA 1
ATOM 772 C C . PRO A 1 100 ? 19.284 20.719 -25.445 1.00 42.16 100 PRO A C 1
ATOM 774 O O . PRO A 1 100 ? 20.472 20.426 -25.337 1.00 42.16 100 PRO A O 1
ATOM 777 N N . GLY A 1 101 ? 18.502 20.208 -26.403 1.00 49.69 101 GLY A N 1
ATOM 778 C CA . GLY A 1 101 ? 18.935 19.188 -27.371 1.00 49.69 101 GLY A CA 1
ATOM 779 C C . GLY A 1 101 ? 18.628 17.739 -26.971 1.00 49.69 101 GLY A C 1
ATOM 780 O O . GLY A 1 101 ? 19.062 16.822 -27.667 1.00 49.69 101 GLY A O 1
ATOM 781 N N . GLY A 1 102 ? 17.885 17.519 -25.880 1.00 47.59 102 GLY A N 1
ATOM 782 C CA . GLY A 1 102 ? 17.403 16.194 -25.497 1.00 47.59 102 GLY A CA 1
ATOM 783 C C . GLY A 1 102 ? 16.583 15.551 -26.617 1.00 47.59 102 GLY A C 1
ATOM 784 O O . GLY A 1 102 ? 15.715 16.187 -27.217 1.00 47.59 102 GLY A O 1
ATOM 785 N N . VAL A 1 103 ? 16.862 14.279 -26.910 1.00 47.22 103 VAL A N 1
ATOM 786 C CA . VAL A 1 103 ? 16.051 13.489 -27.839 1.00 47.22 103 VAL A CA 1
ATOM 787 C C . VAL A 1 103 ? 14.679 13.319 -27.195 1.00 47.22 103 VAL A C 1
ATOM 789 O O . VAL A 1 103 ? 14.502 12.486 -26.309 1.00 47.22 103 VAL A O 1
ATOM 792 N N . GLN A 1 104 ? 13.702 14.117 -27.627 1.00 49.88 104 GLN A N 1
ATOM 793 C CA . GLN A 1 104 ? 12.299 13.805 -27.396 1.00 49.88 104 GLN A CA 1
ATOM 794 C C . GLN A 1 104 ? 12.026 12.524 -28.172 1.00 49.88 104 GLN A C 1
ATOM 796 O O . GLN A 1 104 ? 11.789 12.555 -29.379 1.00 49.88 104 GLN A O 1
ATOM 801 N N . GLN A 1 105 ? 12.151 11.378 -27.504 1.00 48.88 105 GLN A N 1
ATOM 802 C CA . GLN A 1 105 ? 11.678 10.138 -28.086 1.00 48.88 105 GLN A CA 1
ATOM 803 C C . GLN A 1 105 ? 10.180 10.333 -28.288 1.00 48.88 105 GLN A C 1
ATOM 805 O O . GLN A 1 105 ? 9.436 10.522 -27.323 1.00 48.88 105 GLN A O 1
ATOM 810 N N . SER A 1 106 ? 9.765 10.407 -29.551 1.00 43.50 106 SER A N 1
ATOM 811 C CA . SER A 1 106 ? 8.366 10.535 -29.902 1.00 43.50 106 SER A CA 1
ATOM 812 C C . SER A 1 106 ? 7.613 9.406 -29.207 1.00 43.50 106 SER A C 1
ATOM 814 O O . SER A 1 106 ? 8.005 8.241 -29.281 1.00 43.50 106 SER A O 1
ATOM 816 N N . ALA A 1 107 ? 6.553 9.772 -28.489 1.00 47.16 107 ALA A N 1
ATOM 817 C CA . ALA A 1 107 ? 5.606 8.878 -27.832 1.00 47.16 107 ALA A CA 1
ATOM 818 C C . ALA A 1 107 ? 4.795 8.068 -28.871 1.00 47.16 107 ALA A C 1
ATOM 820 O O . ALA A 1 107 ? 3.574 8.076 -28.866 1.00 47.16 107 ALA A O 1
ATOM 821 N N . GLN A 1 108 ? 5.477 7.431 -29.821 1.00 42.84 108 GLN A N 1
ATOM 822 C CA . GLN A 1 108 ? 4.926 6.804 -31.020 1.00 42.84 108 GLN A CA 1
ATOM 823 C C . GLN A 1 108 ? 4.872 5.276 -30.921 1.00 42.84 108 GLN A C 1
ATOM 825 O O . GLN A 1 108 ? 4.860 4.605 -31.946 1.00 42.84 108 GLN A O 1
ATOM 830 N N . LEU A 1 109 ? 4.849 4.701 -29.715 1.00 43.88 109 LEU A N 1
ATOM 831 C CA . LEU A 1 109 ? 4.762 3.243 -29.566 1.00 43.88 109 LEU A CA 1
ATOM 832 C C . LEU A 1 109 ? 3.571 2.721 -28.755 1.00 43.88 109 LEU A C 1
ATOM 834 O O . LEU A 1 109 ? 3.499 1.514 -28.604 1.00 43.88 109 LEU A O 1
ATOM 838 N N . ASP A 1 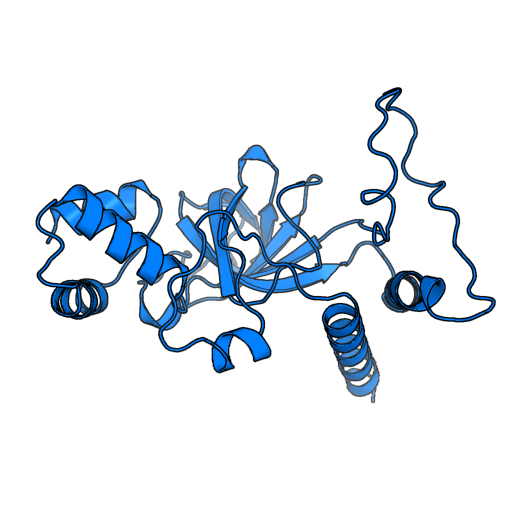110 ? 2.618 3.551 -28.315 1.00 43.31 110 ASP A N 1
ATOM 839 C CA . ASP A 1 110 ? 1.437 3.058 -27.572 1.00 43.31 110 ASP A CA 1
ATOM 840 C C . ASP A 1 110 ? 0.131 3.827 -27.886 1.00 43.31 110 ASP A C 1
ATOM 842 O O . ASP A 1 110 ? -0.635 4.119 -26.974 1.00 43.31 110 ASP A O 1
ATOM 846 N N . ASP A 1 111 ? -0.146 4.164 -29.151 1.00 44.44 111 ASP A N 1
ATOM 847 C CA . ASP A 1 111 ? -1.476 4.670 -29.553 1.00 44.44 111 ASP A CA 1
ATOM 848 C C . ASP A 1 111 ? -1.874 4.126 -30.936 1.00 44.44 111 ASP A C 1
ATOM 850 O O . ASP A 1 111 ? -1.894 4.823 -31.948 1.00 44.44 111 ASP A O 1
ATOM 854 N N . GLU A 1 112 ? -2.173 2.829 -30.991 1.00 41.56 112 GLU A N 1
ATOM 855 C CA . GLU A 1 112 ? -3.157 2.331 -31.950 1.00 41.56 112 GLU A CA 1
ATOM 856 C C . GLU A 1 112 ? -4.455 2.123 -31.161 1.00 41.56 112 GLU A C 1
ATOM 858 O O . GLU A 1 112 ? -4.579 1.145 -30.419 1.00 41.56 112 GLU A O 1
ATOM 863 N N . ASN A 1 113 ? -5.396 3.055 -31.355 1.00 43.81 113 ASN A N 1
ATOM 864 C CA . ASN A 1 113 ? -6.759 3.165 -30.811 1.00 43.81 113 ASN A CA 1
ATOM 865 C C . ASN A 1 113 ? -6.921 4.093 -29.596 1.00 43.81 113 ASN A C 1
ATOM 867 O O . ASN A 1 113 ? -6.913 3.620 -28.467 1.00 43.81 113 ASN A O 1
ATOM 871 N N . GLU A 1 114 ? -7.210 5.371 -29.856 1.00 43.72 114 GLU A N 1
ATOM 872 C CA . GLU A 1 114 ? -8.323 6.101 -29.223 1.00 43.72 114 GLU A CA 1
ATOM 873 C C . GLU A 1 114 ? -8.528 7.446 -29.949 1.00 43.72 114 GLU A C 1
ATOM 875 O O . GLU A 1 114 ? -7.817 8.427 -29.736 1.00 43.72 114 GLU A O 1
ATOM 880 N N . ASP A 1 115 ? -9.501 7.464 -30.866 1.00 42.19 115 ASP A N 1
ATOM 881 C CA . ASP A 1 115 ? -10.096 8.689 -31.396 1.00 42.19 115 ASP A CA 1
ATOM 882 C C . ASP A 1 115 ? -10.868 9.380 -30.255 1.00 42.19 115 ASP A C 1
ATOM 884 O O . ASP A 1 115 ? -11.972 8.952 -29.917 1.00 42.19 115 ASP A O 1
ATOM 888 N N . ASP A 1 116 ? -10.311 10.435 -29.657 1.00 44.12 116 ASP A N 1
ATOM 889 C CA . ASP A 1 116 ? -11.076 11.350 -28.799 1.00 44.12 116 ASP A CA 1
ATOM 890 C C . ASP A 1 116 ? -10.657 12.806 -29.058 1.00 44.12 116 ASP A C 1
ATOM 892 O O . ASP A 1 116 ? -9.653 13.319 -28.553 1.00 44.12 116 ASP A O 1
ATOM 896 N N . GLU A 1 117 ? -11.426 13.477 -29.921 1.00 46.03 117 GLU A N 1
ATOM 897 C CA . GLU A 1 117 ? -11.404 14.929 -30.092 1.00 46.03 117 GLU A CA 1
ATOM 898 C C . GLU A 1 117 ? -12.047 15.588 -28.856 1.00 46.03 117 GLU A C 1
ATOM 900 O O . GLU A 1 117 ? -13.250 15.844 -28.816 1.00 46.03 117 GLU A O 1
ATOM 905 N N . GLY A 1 118 ? -11.228 15.877 -27.840 1.00 37.97 118 GLY A N 1
ATOM 906 C CA . GLY A 1 118 ? -11.639 16.569 -26.615 1.00 37.97 118 GLY A CA 1
ATOM 907 C C . GLY A 1 118 ? -10.582 17.561 -26.122 1.00 37.97 118 GLY A C 1
ATOM 908 O O . GLY A 1 118 ? -9.546 17.191 -25.573 1.00 37.97 118 GLY A O 1
ATOM 909 N N . ASP A 1 119 ? -10.852 18.847 -26.326 1.00 42.22 119 ASP A N 1
ATOM 910 C CA . ASP A 1 119 ? -9.981 20.001 -26.082 1.00 42.22 119 ASP A CA 1
ATOM 911 C C . ASP A 1 119 ? -9.720 20.284 -24.580 1.00 42.22 119 ASP A C 1
ATOM 913 O O . ASP A 1 119 ? -10.332 21.157 -23.967 1.00 42.22 119 ASP A O 1
ATOM 917 N N . THR A 1 120 ? -8.776 19.541 -23.983 1.00 39.94 120 THR A N 1
ATOM 918 C CA . THR A 1 120 ? -8.137 19.853 -22.676 1.00 39.94 120 THR A CA 1
ATOM 919 C C . THR A 1 120 ? -6.611 19.621 -22.707 1.00 39.94 120 THR A C 1
ATOM 921 O O . THR A 1 120 ? -5.967 19.257 -21.726 1.00 39.94 120 THR A O 1
ATOM 924 N N . ALA A 1 121 ? -6.000 19.826 -23.876 1.00 41.38 121 ALA A N 1
ATOM 925 C CA . ALA A 1 121 ? -4.707 19.255 -24.269 1.00 41.38 121 ALA A CA 1
ATOM 926 C C . ALA A 1 121 ? -3.425 19.958 -23.753 1.00 41.38 121 ALA A C 1
ATOM 928 O O . ALA A 1 121 ? -2.335 19.635 -24.233 1.00 41.38 121 ALA A O 1
ATOM 929 N N . ALA A 1 122 ? -3.503 20.902 -22.809 1.00 36.50 122 ALA A N 1
ATOM 930 C CA . ALA A 1 122 ? -2.330 21.690 -22.402 1.00 36.50 122 ALA A CA 1
ATOM 931 C C . ALA A 1 122 ? -1.559 21.130 -21.186 1.00 36.50 122 ALA A C 1
ATOM 933 O O . ALA A 1 122 ? -0.334 21.234 -21.177 1.00 36.50 122 ALA A O 1
ATOM 934 N N . ASP A 1 123 ? -2.227 20.488 -20.216 1.00 39.03 123 ASP A N 1
ATOM 935 C CA . ASP A 1 123 ? -1.572 19.955 -18.999 1.00 39.03 123 ASP A CA 1
ATOM 936 C C . ASP A 1 123 ? -1.304 18.433 -19.059 1.00 39.03 123 ASP A C 1
ATOM 938 O O . ASP A 1 123 ? -0.288 17.951 -18.561 1.00 39.03 123 ASP A O 1
ATOM 942 N N . ASP A 1 124 ? -2.141 17.659 -19.761 1.00 44.22 124 ASP A N 1
ATOM 943 C CA . ASP A 1 124 ? -2.098 16.180 -19.751 1.00 44.22 124 ASP A CA 1
ATOM 944 C C . ASP A 1 124 ? -1.043 15.537 -20.673 1.00 44.22 124 ASP A C 1
ATOM 946 O O . ASP A 1 124 ? -0.752 14.336 -20.591 1.00 44.22 124 ASP A O 1
ATOM 950 N N . ARG A 1 125 ? -0.436 16.327 -21.567 1.00 39.47 125 ARG A N 1
ATOM 951 C CA . ARG A 1 125 ? 0.695 15.899 -22.414 1.00 39.47 125 ARG A CA 1
ATOM 952 C C . ARG A 1 125 ? 2.055 16.154 -21.766 1.00 39.47 125 ARG A C 1
ATOM 954 O O . ARG A 1 125 ? 3.071 15.669 -22.271 1.00 39.47 125 ARG A O 1
ATOM 961 N N . ALA A 1 126 ? 2.107 16.867 -20.642 1.00 40.62 126 ALA A N 1
ATOM 962 C CA . ALA A 1 126 ? 3.344 17.095 -19.919 1.00 40.62 126 ALA A CA 1
ATOM 963 C C . ALA A 1 126 ? 3.788 15.802 -19.203 1.00 40.62 126 ALA A C 1
ATOM 965 O O . ALA A 1 126 ? 3.506 15.576 -18.032 1.00 40.62 126 ALA A O 1
ATOM 966 N N . ARG A 1 127 ? 4.600 15.001 -19.910 1.00 50.62 127 ARG A N 1
ATOM 967 C CA . ARG A 1 127 ? 5.528 13.989 -19.360 1.00 50.62 127 ARG A CA 1
ATOM 968 C C . ARG A 1 127 ? 4.908 12.637 -18.972 1.00 50.62 127 ARG A C 1
ATOM 970 O O . ARG A 1 127 ? 5.115 12.142 -17.864 1.00 50.62 127 ARG A O 1
ATOM 977 N N . ARG A 1 128 ? 4.213 11.975 -19.906 1.00 61.19 128 ARG A N 1
ATOM 978 C CA . ARG A 1 128 ? 3.911 10.536 -19.775 1.00 61.19 128 ARG A CA 1
ATOM 979 C C . ARG A 1 128 ? 5.227 9.753 -19.784 1.00 61.19 128 ARG A C 1
ATOM 981 O O . ARG A 1 128 ? 5.836 9.556 -20.830 1.00 61.19 128 ARG A O 1
ATOM 988 N N . LEU A 1 129 ? 5.685 9.357 -18.601 1.00 65.00 129 LEU A N 1
ATOM 989 C CA . LEU A 1 129 ? 6.817 8.449 -18.444 1.00 65.00 129 LEU A CA 1
ATOM 990 C C . LEU A 1 129 ? 6.572 7.165 -19.244 1.00 65.00 129 LEU A C 1
ATOM 992 O O . LEU A 1 129 ? 5.431 6.689 -19.246 1.00 65.00 129 LEU A O 1
ATOM 996 N N . PRO A 1 130 ? 7.603 6.574 -19.878 1.00 69.12 130 PRO A N 1
ATOM 997 C CA . PRO A 1 130 ? 7.482 5.248 -20.465 1.00 69.12 130 PRO A CA 1
ATOM 998 C C . PRO A 1 130 ? 6.982 4.295 -19.377 1.00 69.12 130 PRO A C 1
ATOM 1000 O O . PRO A 1 130 ? 7.627 4.137 -18.340 1.00 69.12 130 PRO A O 1
ATOM 1003 N N . ARG A 1 131 ? 5.795 3.716 -19.572 1.00 71.19 131 ARG A N 1
ATOM 1004 C CA . ARG A 1 131 ? 5.107 2.922 -18.547 1.00 71.19 131 ARG A CA 1
ATOM 1005 C C . ARG A 1 131 ? 4.784 1.548 -19.107 1.00 71.19 131 ARG A C 1
ATOM 1007 O O . ARG A 1 131 ? 3.784 1.385 -19.794 1.00 71.19 131 ARG A O 1
ATOM 1014 N N . GLY A 1 132 ? 5.639 0.576 -18.812 1.00 82.25 132 GLY A N 1
ATOM 1015 C CA . GLY A 1 132 ? 5.447 -0.816 -19.186 1.00 82.25 132 GLY A CA 1
ATOM 1016 C C . GLY A 1 132 ? 4.764 -1.560 -18.050 1.00 82.25 132 GLY A C 1
ATOM 1017 O O . GLY A 1 132 ? 3.541 -1.621 -17.973 1.00 82.25 132 GLY A O 1
ATOM 1018 N N . THR A 1 133 ? 5.560 -2.130 -17.151 1.00 91.12 133 THR A N 1
ATOM 1019 C CA . THR A 1 133 ? 5.068 -2.940 -16.031 1.00 91.12 133 THR A CA 1
ATOM 1020 C C . THR A 1 133 ? 5.604 -2.403 -14.718 1.00 91.12 133 THR A C 1
ATOM 1022 O O . THR A 1 133 ? 6.818 -2.347 -14.514 1.00 91.12 133 THR A O 1
ATOM 1025 N N . LEU A 1 134 ? 4.700 -2.056 -13.801 1.00 94.56 134 LEU A N 1
ATOM 1026 C CA . LEU A 1 134 ? 5.079 -1.663 -12.452 1.00 94.56 134 LEU A CA 1
ATOM 1027 C C . LEU A 1 134 ? 5.290 -2.884 -11.547 1.00 94.56 134 LEU A C 1
ATOM 1029 O O . LEU A 1 134 ? 4.456 -3.790 -11.453 1.00 94.56 134 LEU A O 1
ATOM 1033 N N . LYS A 1 135 ? 6.405 -2.869 -10.820 1.00 96.06 135 LYS A N 1
ATOM 1034 C CA . LYS A 1 135 ? 6.682 -3.735 -9.678 1.00 96.06 135 LYS A CA 1
ATOM 1035 C C . LYS A 1 135 ? 6.584 -2.904 -8.406 1.00 96.06 135 LYS A C 1
ATOM 1037 O O . LYS A 1 135 ? 7.369 -1.991 -8.182 1.00 96.06 135 LYS A O 1
ATOM 1042 N N . LEU A 1 136 ? 5.645 -3.244 -7.539 1.00 97.31 136 LEU A N 1
ATOM 1043 C CA . LEU A 1 136 ? 5.479 -2.610 -6.242 1.00 97.31 136 LEU A CA 1
ATOM 1044 C C . LEU A 1 136 ? 6.135 -3.476 -5.167 1.00 97.31 136 LEU A C 1
ATOM 1046 O O . LEU A 1 136 ? 6.011 -4.697 -5.175 1.00 97.31 136 LEU A O 1
ATOM 1050 N N . THR A 1 137 ? 6.805 -2.852 -4.208 1.00 97.44 137 THR A N 1
ATOM 1051 C CA . THR A 1 137 ? 7.150 -3.490 -2.934 1.00 97.44 137 THR A CA 1
ATOM 1052 C C . THR A 1 137 ? 6.070 -3.108 -1.935 1.00 97.44 137 THR A C 1
ATOM 1054 O O . THR A 1 137 ? 5.859 -1.921 -1.688 1.00 97.44 137 THR A O 1
ATOM 1057 N N . LEU A 1 138 ? 5.362 -4.100 -1.403 1.00 97.44 138 LEU A N 1
ATOM 1058 C CA . LEU A 1 138 ? 4.170 -3.924 -0.577 1.00 97.44 138 LEU A CA 1
ATOM 1059 C C . LEU A 1 138 ? 4.400 -4.508 0.816 1.00 97.44 138 LEU A C 1
ATOM 1061 O O . LEU A 1 138 ? 5.030 -5.555 0.948 1.00 97.44 138 LEU A O 1
ATOM 1065 N N . THR A 1 139 ? 3.863 -3.860 1.847 1.00 97.06 139 THR A N 1
ATOM 1066 C CA . THR A 1 139 ? 3.928 -4.335 3.235 1.00 97.06 139 THR A CA 1
ATOM 1067 C C . THR A 1 139 ? 2.594 -4.174 3.950 1.00 97.06 139 THR A C 1
ATOM 1069 O O . THR A 1 139 ? 1.880 -3.206 3.725 1.00 97.06 139 THR A O 1
ATOM 1072 N N . ASP A 1 140 ? 2.255 -5.094 4.846 1.00 96.31 140 ASP A N 1
ATOM 1073 C CA . ASP A 1 140 ? 1.178 -4.923 5.833 1.00 96.31 140 ASP A CA 1
ATOM 1074 C C . ASP A 1 140 ? 1.691 -4.362 7.174 1.00 96.31 140 ASP A C 1
ATOM 1076 O O . ASP A 1 140 ? 0.954 -4.303 8.155 1.00 96.31 140 ASP A O 1
ATOM 1080 N N . GLY A 1 141 ? 2.964 -3.955 7.225 1.00 95.81 141 GLY A N 1
ATOM 1081 C CA . GLY A 1 141 ? 3.658 -3.523 8.434 1.00 95.81 141 GLY A CA 1
ATOM 1082 C C . GLY A 1 141 ? 4.447 -4.625 9.144 1.00 95.81 141 GLY A C 1
ATOM 1083 O O . GLY A 1 141 ? 5.268 -4.296 9.998 1.00 95.81 141 GLY A O 1
ATOM 1084 N N . HIS A 1 142 ? 4.247 -5.896 8.782 1.00 95.06 142 HIS A N 1
ATOM 1085 C CA . HIS A 1 142 ? 4.883 -7.053 9.431 1.00 95.06 142 HIS A CA 1
ATOM 1086 C C . HIS A 1 142 ? 5.656 -7.929 8.445 1.00 95.06 142 HIS A C 1
ATOM 1088 O O . HIS A 1 142 ? 6.738 -8.418 8.762 1.00 95.06 142 HIS A O 1
ATOM 1094 N N . GLY A 1 143 ? 5.125 -8.102 7.236 1.00 92.94 143 GLY A N 1
ATOM 1095 C CA . GLY A 1 143 ? 5.751 -8.804 6.124 1.00 92.94 143 GLY A CA 1
ATOM 1096 C C . GLY A 1 143 ? 5.883 -7.922 4.887 1.00 92.94 143 GLY A C 1
ATOM 1097 O O . GLY A 1 143 ? 5.312 -6.832 4.802 1.00 92.94 143 GLY A O 1
ATOM 1098 N N . MET A 1 144 ? 6.646 -8.399 3.905 1.00 94.62 144 MET A N 1
ATOM 1099 C CA . MET A 1 144 ? 6.781 -7.751 2.601 1.00 94.62 144 MET A CA 1
ATOM 1100 C C . MET A 1 144 ? 6.544 -8.750 1.475 1.00 94.62 144 MET A C 1
ATOM 1102 O O . MET A 1 144 ? 7.010 -9.886 1.541 1.00 94.62 144 MET A O 1
ATOM 1106 N N . LEU A 1 145 ? 5.857 -8.301 0.429 1.00 95.94 145 LEU A N 1
ATOM 1107 C CA . LEU A 1 145 ? 5.644 -9.035 -0.816 1.00 95.94 145 LEU A CA 1
ATOM 1108 C C . LEU A 1 145 ? 5.859 -8.109 -2.009 1.00 95.94 145 LEU A C 1
ATOM 1110 O O . LEU A 1 145 ? 5.807 -6.883 -1.887 1.00 95.94 145 LEU A O 1
ATOM 1114 N N . PHE A 1 146 ? 6.064 -8.699 -3.182 1.00 97.06 146 PHE A N 1
ATOM 1115 C CA . PHE A 1 146 ? 6.085 -7.938 -4.424 1.00 97.06 146 PHE A CA 1
ATOM 1116 C C . PHE A 1 146 ? 4.701 -7.943 -5.064 1.00 97.06 146 PHE A C 1
ATOM 1118 O O . PHE A 1 146 ? 4.070 -8.986 -5.173 1.00 97.06 146 PHE A O 1
ATOM 1125 N N . GLY A 1 147 ? 4.227 -6.788 -5.508 1.00 97.31 147 GLY A N 1
ATOM 1126 C CA . GLY A 1 147 ? 3.102 -6.666 -6.423 1.00 97.31 147 GLY A CA 1
ATOM 1127 C C . GLY A 1 147 ? 3.621 -6.521 -7.845 1.00 97.31 147 GLY A C 1
ATOM 1128 O O . GLY A 1 147 ? 4.504 -5.707 -8.089 1.00 97.31 147 GLY A O 1
ATOM 1129 N N . LEU A 1 148 ? 3.092 -7.295 -8.782 1.00 96.88 148 LEU A N 1
ATOM 1130 C CA . LEU A 1 148 ? 3.387 -7.161 -10.201 1.00 96.88 148 LEU A CA 1
ATOM 1131 C C . LEU A 1 148 ? 2.121 -6.723 -10.925 1.00 96.88 148 LEU A C 1
ATOM 1133 O O . LEU A 1 148 ? 1.107 -7.421 -10.874 1.00 96.88 148 LEU A O 1
ATOM 1137 N N . GLU A 1 149 ? 2.184 -5.589 -11.610 1.00 95.31 149 GLU A N 1
ATOM 1138 C CA . GLU A 1 149 ? 1.115 -5.118 -12.482 1.00 95.31 149 GLU A CA 1
ATOM 1139 C C . GLU A 1 149 ? 0.959 -6.068 -13.676 1.00 95.31 149 GLU A C 1
ATOM 1141 O O . GLU A 1 149 ? 1.703 -6.015 -14.649 1.00 95.31 149 GLU A O 1
ATOM 1146 N N . LYS A 1 150 ? -0.004 -6.988 -13.595 1.00 93.38 150 LYS A N 1
ATOM 1147 C CA . LYS A 1 150 ? -0.251 -7.971 -14.657 1.00 93.38 150 LYS A CA 1
ATOM 1148 C C . LYS A 1 150 ? -1.030 -7.363 -15.821 1.00 93.38 150 LYS A C 1
ATOM 1150 O O . LYS A 1 150 ? -0.867 -7.786 -16.960 1.00 93.38 150 LYS A O 1
ATOM 1155 N N . VAL A 1 151 ? -1.929 -6.436 -15.504 1.00 91.44 151 VAL A N 1
ATOM 1156 C CA . VAL A 1 151 ? -2.753 -5.683 -16.452 1.00 91.44 151 VAL A CA 1
ATOM 1157 C C . VAL A 1 151 ? -2.622 -4.215 -16.081 1.00 91.44 151 VAL A C 1
ATOM 1159 O O . VAL A 1 151 ? -2.663 -3.884 -14.890 1.00 91.44 151 VAL A O 1
ATOM 1162 N N . ARG A 1 152 ? -2.476 -3.356 -17.096 1.00 88.31 152 ARG A N 1
ATOM 1163 C CA . ARG A 1 152 ? -2.367 -1.908 -16.930 1.00 88.31 152 ARG A CA 1
ATOM 1164 C C . ARG A 1 152 ? -3.464 -1.407 -15.991 1.00 88.31 152 ARG A C 1
ATOM 1166 O O . ARG A 1 152 ? -4.644 -1.556 -16.283 1.00 88.31 152 ARG A O 1
ATOM 1173 N N . THR A 1 153 ? -3.057 -0.853 -14.857 1.00 88.38 153 THR A N 1
ATOM 1174 C CA . THR A 1 153 ? -3.917 -0.392 -13.770 1.00 88.38 153 THR A CA 1
ATOM 1175 C C . THR A 1 153 ? -3.748 1.116 -13.617 1.00 88.38 153 THR A C 1
ATOM 1177 O O . THR A 1 153 ? -2.792 1.540 -12.970 1.00 88.38 153 THR A O 1
ATOM 1180 N N . PRO A 1 154 ? -4.656 1.939 -14.181 1.00 84.62 154 PRO A N 1
ATOM 1181 C CA . PRO A 1 154 ? -4.518 3.401 -14.193 1.00 84.62 154 PRO A CA 1
ATOM 1182 C C . PRO A 1 154 ? -4.376 4.033 -12.806 1.00 84.62 154 PRO A C 1
ATOM 1184 O O . PRO A 1 154 ? -3.737 5.066 -12.665 1.00 84.62 154 PRO A O 1
ATOM 1187 N N . ALA A 1 155 ? -4.923 3.389 -11.771 1.00 84.69 155 ALA A N 1
ATOM 1188 C CA . ALA A 1 155 ? -4.802 3.851 -10.392 1.00 84.69 155 ALA A CA 1
ATOM 1189 C C . ALA A 1 155 ? -3.371 3.742 -9.822 1.00 84.69 155 ALA A C 1
ATOM 1191 O O . ALA A 1 155 ? -3.103 4.311 -8.770 1.00 84.69 155 ALA A O 1
ATOM 1192 N N . LEU A 1 156 ? -2.466 2.992 -10.463 1.00 89.19 156 LEU A N 1
ATOM 1193 C CA . LEU A 1 156 ? -1.078 2.834 -10.028 1.00 89.19 156 LEU A CA 1
ATOM 1194 C C . LEU A 1 156 ? -0.148 3.715 -10.870 1.00 89.19 156 LEU A C 1
ATOM 1196 O O . LEU A 1 156 ? -0.179 3.663 -12.101 1.00 89.19 156 LEU A O 1
ATOM 1200 N N . ASP A 1 157 ? 0.729 4.469 -10.212 1.00 87.44 157 ASP A N 1
ATOM 1201 C CA . ASP A 1 157 ? 1.665 5.397 -10.857 1.00 87.44 157 ASP A CA 1
ATOM 1202 C C . ASP A 1 157 ? 3.096 5.170 -10.341 1.00 87.44 157 ASP A C 1
ATOM 1204 O O . ASP A 1 157 ? 3.312 4.881 -9.162 1.00 87.44 157 ASP A O 1
ATOM 1208 N N . LEU A 1 158 ? 4.094 5.318 -11.216 1.00 86.94 158 LEU A N 1
ATOM 1209 C CA . LEU A 1 158 ? 5.512 5.231 -10.850 1.00 86.94 158 LEU A CA 1
ATOM 1210 C C . LEU A 1 158 ? 5.907 6.289 -9.800 1.00 86.94 158 LEU A C 1
ATOM 1212 O O . LEU A 1 158 ? 6.766 6.050 -8.949 1.00 86.94 158 LEU A O 1
ATOM 1216 N N . ARG A 1 159 ? 5.243 7.446 -9.834 1.00 85.88 159 ARG A N 1
ATOM 1217 C CA . ARG A 1 159 ? 5.415 8.573 -8.911 1.00 85.88 159 ARG A CA 1
ATOM 1218 C C . ARG A 1 159 ? 4.703 8.367 -7.580 1.00 85.88 159 ARG A C 1
ATOM 1220 O O . ARG A 1 159 ? 4.740 9.267 -6.747 1.00 85.88 159 ARG A O 1
ATOM 1227 N N . MET A 1 160 ? 4.041 7.231 -7.351 1.00 86.62 160 MET A N 1
ATOM 1228 C CA . MET A 1 160 ? 3.410 6.978 -6.059 1.00 86.62 160 MET A CA 1
ATOM 1229 C C . MET A 1 160 ? 4.461 7.047 -4.938 1.00 86.62 160 MET A C 1
ATOM 1231 O O . MET A 1 160 ? 5.454 6.307 -4.967 1.00 86.62 160 MET A O 1
ATOM 1235 N N . PRO A 1 161 ? 4.258 7.911 -3.933 1.00 86.25 161 PRO A N 1
ATOM 1236 C CA . PRO A 1 161 ? 5.200 8.046 -2.836 1.00 86.25 161 PRO A CA 1
ATOM 1237 C C . PRO A 1 161 ? 5.157 6.819 -1.910 1.00 86.25 161 PRO A C 1
ATOM 1239 O O . PRO A 1 161 ? 4.095 6.204 -1.726 1.00 86.25 161 PRO A O 1
ATOM 1242 N N . PRO A 1 162 ? 6.287 6.470 -1.269 1.00 89.81 162 PRO A N 1
ATOM 1243 C CA . PRO A 1 162 ? 6.297 5.509 -0.173 1.00 89.81 162 PRO A CA 1
ATOM 1244 C C . PRO A 1 162 ? 5.289 5.887 0.922 1.00 89.81 162 PRO A C 1
ATOM 1246 O O . PRO A 1 162 ? 5.037 7.062 1.186 1.00 89.81 162 PRO A O 1
ATOM 1249 N N . GLY A 1 163 ? 4.687 4.889 1.562 1.00 92.25 163 GLY A N 1
ATOM 1250 C CA . GLY A 1 163 ? 3.632 5.078 2.557 1.00 92.25 163 GLY A CA 1
ATOM 1251 C C . GLY A 1 163 ? 2.212 5.141 1.979 1.00 92.25 163 GLY A C 1
ATOM 1252 O O . GLY A 1 163 ? 1.250 5.153 2.757 1.00 92.25 163 GLY A O 1
ATOM 1253 N N . SER A 1 164 ? 2.061 5.150 0.644 1.00 93.44 164 SER A N 1
ATOM 1254 C CA . SER A 1 164 ? 0.749 5.071 -0.019 1.00 93.44 164 SER A CA 1
ATOM 1255 C C . SER A 1 164 ? -0.014 3.830 0.427 1.00 93.44 164 SER A C 1
ATOM 1257 O O . SER A 1 164 ? 0.562 2.753 0.532 1.00 93.44 164 SER A O 1
ATOM 1259 N N . LYS A 1 165 ? -1.315 3.968 0.684 1.00 95.31 165 LYS A N 1
ATOM 1260 C CA . LYS A 1 165 ? -2.192 2.873 1.100 1.00 95.31 165 LYS A CA 1
ATOM 1261 C C . LYS A 1 165 ? -3.012 2.402 -0.084 1.00 95.31 165 LYS A C 1
ATOM 1263 O O . LYS A 1 165 ? -3.734 3.193 -0.698 1.00 95.31 165 LYS A O 1
ATOM 1268 N N . ILE A 1 166 ? -2.943 1.108 -0.357 1.00 96.25 166 ILE A N 1
ATOM 1269 C CA . ILE A 1 166 ? -3.745 0.459 -1.386 1.00 96.25 166 ILE A CA 1
ATOM 1270 C C . ILE A 1 166 ? -4.578 -0.648 -0.752 1.00 96.25 166 ILE A C 1
ATOM 1272 O O . ILE A 1 166 ? -4.123 -1.377 0.127 1.00 96.25 166 ILE A O 1
ATOM 1276 N N . TRP A 1 167 ? -5.820 -0.748 -1.193 1.00 96.94 167 TRP A N 1
ATOM 1277 C CA . TRP A 1 167 ? -6.699 -1.862 -0.903 1.00 96.94 167 TRP A CA 1
ATOM 1278 C C . TRP A 1 167 ? -6.547 -2.902 -2.003 1.00 96.94 167 TRP A C 1
ATOM 1280 O O . TRP A 1 167 ? -6.598 -2.568 -3.190 1.00 96.94 167 TRP A O 1
ATOM 1290 N N . LEU A 1 168 ? -6.355 -4.146 -1.589 1.00 96.44 168 LEU A N 1
ATOM 1291 C CA . LEU A 1 168 ? -6.298 -5.317 -2.446 1.00 96.44 168 LEU A CA 1
ATOM 1292 C C . LEU A 1 168 ? -7.521 -6.178 -2.167 1.00 96.44 168 LEU A C 1
ATOM 1294 O O . LEU A 1 168 ? -7.927 -6.304 -1.013 1.00 96.44 168 LEU A O 1
ATOM 1298 N N . SER A 1 169 ? -8.082 -6.795 -3.200 1.00 94.81 169 SER A N 1
ATOM 1299 C CA . SER A 1 169 ? -9.204 -7.719 -3.060 1.00 94.81 169 SER A CA 1
ATOM 1300 C C . SER A 1 169 ? -9.123 -8.838 -4.071 1.00 94.81 169 SER A C 1
ATOM 1302 O O . SER A 1 169 ? -8.895 -8.583 -5.251 1.00 94.81 169 SER A O 1
ATOM 1304 N N . GLU A 1 170 ? -9.296 -10.068 -3.581 1.00 91.69 170 GLU A N 1
ATOM 1305 C CA . GLU A 1 170 ? -9.292 -11.281 -4.398 1.00 91.69 170 GLU A CA 1
ATOM 1306 C C . GLU A 1 170 ? -8.065 -11.344 -5.325 1.00 91.69 170 GLU A C 1
ATOM 1308 O O . GLU A 1 170 ? -8.161 -11.615 -6.523 1.00 91.69 170 GLU A O 1
ATOM 1313 N N . VAL A 1 171 ? -6.883 -11.071 -4.760 1.00 93.88 171 VAL A N 1
ATOM 1314 C CA . VAL A 1 171 ? -5.617 -11.121 -5.501 1.00 93.88 171 VAL A CA 1
ATOM 1315 C C . VAL A 1 171 ? -4.942 -12.474 -5.343 1.00 93.88 171 VAL A C 1
ATOM 1317 O O . VAL A 1 171 ? -4.896 -13.056 -4.260 1.00 93.88 171 VAL A O 1
ATOM 1320 N N . GLU A 1 172 ? -4.368 -12.965 -6.434 1.00 94.44 172 GLU A N 1
ATOM 1321 C CA . GLU A 1 172 ? -3.626 -14.219 -6.434 1.00 94.44 172 GLU A CA 1
ATOM 1322 C C . GLU A 1 172 ? -2.157 -13.986 -6.057 1.00 94.44 172 GLU A C 1
ATOM 1324 O O . GLU A 1 172 ? -1.476 -13.150 -6.658 1.00 94.44 172 GLU A O 1
ATOM 1329 N N . ILE A 1 173 ? -1.660 -14.789 -5.115 1.00 93.69 173 ILE A N 1
ATOM 1330 C CA . ILE A 1 173 ? -0.251 -14.873 -4.731 1.00 93.69 173 ILE A CA 1
ATOM 1331 C C . ILE A 1 173 ? 0.387 -16.103 -5.385 1.00 93.69 173 ILE A C 1
ATOM 1333 O O . ILE A 1 173 ? -0.077 -17.240 -5.222 1.00 93.69 173 ILE A O 1
ATOM 1337 N N . ARG A 1 174 ? 1.504 -15.898 -6.091 1.00 93.94 174 ARG A N 1
ATOM 1338 C CA . ARG A 1 174 ? 2.400 -16.975 -6.535 1.00 93.94 174 ARG A CA 1
ATOM 1339 C C . ARG A 1 174 ? 3.847 -16.621 -6.229 1.00 93.94 174 ARG A C 1
ATOM 1341 O O . ARG A 1 174 ? 4.363 -15.636 -6.744 1.00 93.94 174 ARG A O 1
ATOM 1348 N N . ARG A 1 175 ? 4.518 -17.475 -5.454 1.00 91.50 175 ARG A N 1
ATOM 1349 C CA . ARG A 1 175 ? 5.950 -17.392 -5.128 1.00 91.50 175 ARG A CA 1
ATOM 1350 C C . ARG A 1 175 ? 6.340 -16.007 -4.590 1.00 91.50 175 ARG A C 1
ATOM 1352 O O . ARG A 1 175 ? 7.282 -15.394 -5.083 1.00 91.50 175 ARG A O 1
ATOM 1359 N N . GLY A 1 176 ? 5.553 -15.485 -3.649 1.00 91.12 176 GLY A N 1
ATOM 1360 C CA . GLY A 1 176 ? 5.793 -14.174 -3.041 1.00 91.12 176 GLY A CA 1
ATOM 1361 C C . GLY A 1 176 ? 5.409 -12.970 -3.905 1.00 91.12 176 GLY A C 1
ATOM 1362 O O . GLY A 1 176 ? 5.698 -11.835 -3.523 1.00 91.12 176 GLY A O 1
ATOM 1363 N N . VAL A 1 177 ? 4.762 -13.201 -5.053 1.00 95.44 177 VAL A N 1
ATOM 1364 C CA . VAL A 1 177 ? 4.305 -12.151 -5.969 1.00 95.44 177 VAL A CA 1
ATOM 1365 C C . VAL A 1 177 ? 2.781 -12.116 -6.024 1.00 95.44 177 VAL A C 1
ATOM 1367 O O . VAL A 1 177 ? 2.141 -13.122 -6.327 1.00 95.44 177 VAL A O 1
ATOM 1370 N N . ILE A 1 178 ? 2.213 -10.946 -5.75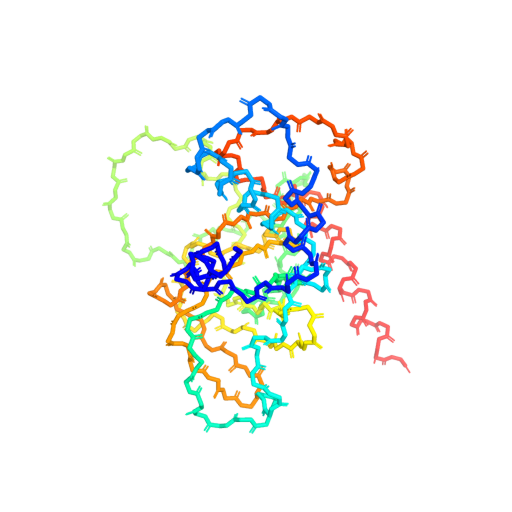7 1.00 96.12 178 ILE A N 1
ATOM 1371 C CA . ILE A 1 178 ? 0.801 -10.617 -5.931 1.00 96.12 178 ILE A CA 1
ATOM 1372 C C . ILE A 1 178 ? 0.601 -10.124 -7.365 1.00 96.12 178 ILE A C 1
ATOM 1374 O O . ILE A 1 178 ? 1.273 -9.184 -7.788 1.00 96.12 178 ILE A O 1
ATOM 1378 N N . TYR A 1 179 ? -0.334 -10.706 -8.114 1.00 95.19 179 TYR A N 1
ATOM 1379 C CA . TYR A 1 179 ? -0.683 -10.187 -9.441 1.00 95.19 179 TYR A CA 1
ATOM 1380 C C . TYR A 1 179 ? -1.771 -9.126 -9.345 1.00 95.19 179 TYR A C 1
ATOM 1382 O O . TYR A 1 179 ? -2.922 -9.433 -9.039 1.00 95.19 179 TYR A O 1
ATOM 1390 N N . LEU A 1 180 ? -1.396 -7.890 -9.648 1.00 96.12 180 LEU A N 1
ATOM 1391 C CA . LEU A 1 180 ? -2.262 -6.724 -9.575 1.00 96.12 180 LEU A CA 1
ATOM 1392 C C . LEU A 1 180 ? -2.987 -6.515 -10.907 1.00 96.12 180 LEU A C 1
ATOM 1394 O O . LEU A 1 180 ? -2.392 -6.629 -11.985 1.00 96.12 180 LEU A O 1
ATOM 1398 N N . LYS A 1 181 ? -4.279 -6.208 -10.811 1.00 95.12 181 LYS A N 1
ATOM 1399 C CA . LYS A 1 181 ? -5.175 -5.874 -11.922 1.00 95.12 181 LYS A CA 1
ATOM 1400 C C . LYS A 1 181 ? -6.124 -4.734 -11.522 1.00 95.12 181 LYS A C 1
ATOM 1402 O O . LYS A 1 181 ? -6.366 -4.579 -10.320 1.00 95.12 181 LYS A O 1
ATOM 1407 N N . PRO A 1 182 ? -6.732 -4.017 -12.486 1.00 92.12 182 PRO A N 1
ATOM 1408 C CA . PRO A 1 182 ? -7.611 -2.880 -12.202 1.00 92.12 182 PRO A CA 1
ATOM 1409 C C . PRO A 1 182 ? -8.787 -3.175 -11.268 1.00 92.12 182 PRO A C 1
ATOM 1411 O O . PRO A 1 182 ? -9.129 -2.356 -10.425 1.00 92.12 182 PRO A O 1
ATOM 1414 N N . ASP A 1 183 ? -9.390 -4.351 -11.397 1.00 93.56 183 ASP A N 1
ATOM 1415 C CA . ASP A 1 183 ? -10.533 -4.813 -10.604 1.00 93.56 183 ASP A CA 1
ATOM 1416 C C . ASP A 1 183 ? -10.159 -5.195 -9.163 1.00 93.56 183 ASP A C 1
ATOM 1418 O O . ASP A 1 183 ? -10.996 -5.158 -8.264 1.00 93.56 183 ASP A O 1
ATOM 1422 N N . THR A 1 184 ? -8.890 -5.530 -8.935 1.00 94.19 184 THR A N 1
ATOM 1423 C CA . THR A 1 184 ? -8.390 -6.039 -7.648 1.00 94.19 184 THR A CA 1
ATOM 1424 C C . THR A 1 184 ? -7.723 -4.985 -6.767 1.00 94.19 184 THR A C 1
ATOM 1426 O O . THR A 1 184 ? -7.367 -5.278 -5.624 1.00 94.19 184 THR A O 1
ATOM 1429 N N . VAL A 1 185 ? -7.510 -3.772 -7.287 1.00 95.44 185 VAL A N 1
ATOM 1430 C CA . VAL A 1 185 ? -6.694 -2.735 -6.643 1.00 95.44 185 VAL A CA 1
ATOM 1431 C C . VAL A 1 185 ? -7.464 -1.428 -6.550 1.00 95.44 185 VAL A C 1
ATOM 1433 O O . VAL A 1 185 ? -8.048 -0.953 -7.520 1.00 95.44 185 VAL A O 1
ATOM 1436 N N . ARG A 1 186 ? -7.395 -0.787 -5.383 1.00 94.50 186 ARG A N 1
ATOM 1437 C CA . ARG A 1 186 ? -7.867 0.587 -5.194 1.00 94.50 186 ARG A CA 1
ATOM 1438 C C . ARG A 1 186 ? -6.866 1.379 -4.370 1.00 94.50 186 ARG A C 1
ATOM 1440 O O . ARG A 1 186 ? -6.523 0.972 -3.263 1.00 94.50 186 ARG A O 1
ATOM 1447 N N . VAL A 1 187 ? -6.437 2.536 -4.863 1.00 92.06 187 VAL A N 1
ATOM 1448 C CA . VAL A 1 187 ? -5.642 3.467 -4.052 1.00 92.06 187 VAL A CA 1
ATOM 1449 C C . VAL A 1 187 ? -6.568 4.153 -3.055 1.00 92.06 187 VAL A C 1
ATOM 1451 O O . VAL A 1 187 ? -7.559 4.769 -3.436 1.00 92.06 187 VAL A O 1
ATOM 1454 N N . LEU A 1 188 ? -6.270 4.000 -1.766 1.00 90.38 188 LEU A N 1
ATOM 1455 C CA . LEU A 1 188 ? -7.030 4.630 -0.685 1.00 90.38 188 LEU A CA 1
ATOM 1456 C C . LEU A 1 188 ? -6.430 5.972 -0.284 1.00 90.38 188 LEU A C 1
ATOM 1458 O O . LEU A 1 188 ? -7.145 6.865 0.162 1.00 90.38 188 LEU A O 1
ATOM 1462 N N . ARG A 1 189 ? -5.103 6.081 -0.378 1.00 83.88 189 ARG A N 1
ATOM 1463 C CA . ARG A 1 189 ? -4.359 7.289 -0.042 1.00 83.88 189 ARG A CA 1
ATOM 1464 C C . ARG A 1 189 ? -2.991 7.256 -0.716 1.00 83.88 189 ARG A C 1
ATOM 1466 O O . ARG A 1 189 ? -2.271 6.271 -0.560 1.00 83.88 189 ARG A O 1
ATOM 1473 N N . CYS A 1 190 ? -2.588 8.350 -1.351 1.00 73.44 190 CYS A N 1
ATOM 1474 C CA . CYS A 1 190 ? -1.187 8.562 -1.702 1.00 73.44 190 CYS A CA 1
ATOM 1475 C C . CYS A 1 190 ? -0.396 8.932 -0.437 1.00 73.44 190 CYS A C 1
ATOM 1477 O O . CYS A 1 190 ? -0.830 9.742 0.389 1.00 73.44 190 CYS A O 1
ATOM 1479 N N . GLY A 1 191 ? 0.742 8.274 -0.238 1.00 59.91 191 GLY A N 1
ATOM 1480 C CA . GLY A 1 191 ? 1.701 8.610 0.810 1.00 59.91 191 GLY A CA 1
ATOM 1481 C C . GLY A 1 191 ? 2.148 10.064 0.670 1.00 59.91 191 GLY A C 1
ATOM 1482 O O . GLY A 1 191 ? 1.789 10.748 -0.279 1.00 59.91 191 GLY A O 1
ATOM 1483 N N . ARG A 1 192 ? 2.927 10.561 1.620 1.00 64.56 192 ARG A N 1
ATOM 1484 C CA . ARG A 1 192 ? 3.566 11.874 1.469 1.00 64.56 192 ARG A CA 1
ATOM 1485 C C . ARG A 1 192 ? 5.053 11.661 1.288 1.00 64.56 192 ARG A C 1
ATOM 1487 O O . ARG A 1 192 ? 5.598 10.701 1.838 1.00 64.56 192 ARG A O 1
ATOM 1494 N N . ASN A 1 193 ? 5.709 12.529 0.533 1.00 58.25 193 ASN A N 1
ATOM 1495 C CA . ASN A 1 193 ? 7.162 12.481 0.450 1.00 58.25 193 ASN A CA 1
ATOM 1496 C C . ASN A 1 193 ? 7.795 12.922 1.788 1.00 58.25 193 ASN A C 1
ATOM 1498 O O . ASN A 1 193 ? 7.137 13.464 2.685 1.00 58.25 193 ASN A O 1
ATOM 1502 N N . ALA A 1 194 ? 9.091 12.646 1.953 1.00 50.12 194 ALA A N 1
ATOM 1503 C CA . ALA A 1 194 ? 9.805 12.914 3.203 1.00 50.12 194 ALA A CA 1
ATOM 1504 C C . ALA A 1 194 ? 9.825 14.410 3.575 1.00 50.12 194 ALA A C 1
ATOM 1506 O O . ALA A 1 194 ? 9.787 14.741 4.760 1.00 50.12 194 ALA A O 1
ATOM 1507 N N . ALA A 1 195 ? 9.840 15.307 2.583 1.00 48.94 195 ALA A N 1
ATOM 1508 C CA . ALA A 1 195 ? 9.821 16.753 2.795 1.00 48.94 195 ALA A CA 1
ATOM 1509 C C . ALA A 1 195 ? 8.472 17.230 3.369 1.00 48.94 195 ALA A C 1
ATOM 1511 O O . ALA A 1 195 ? 8.430 18.034 4.298 1.00 48.94 195 ALA A O 1
ATOM 1512 N N . GLN A 1 196 ? 7.364 16.668 2.887 1.00 54.84 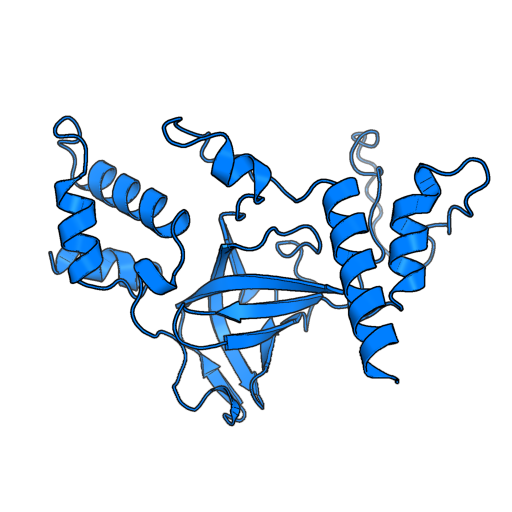196 GLN A N 1
ATOM 1513 C CA . GLN A 1 196 ? 6.006 16.994 3.329 1.00 54.84 196 GLN A CA 1
ATOM 1514 C C . GLN A 1 196 ? 5.653 16.385 4.691 1.00 54.84 196 GLN A C 1
ATOM 1516 O O . GLN A 1 196 ? 4.923 16.991 5.476 1.00 54.84 196 GLN A O 1
ATOM 1521 N N . LEU A 1 197 ? 6.181 15.194 4.996 1.00 54.06 197 LEU A N 1
ATOM 1522 C CA . LEU A 1 197 ? 6.080 14.592 6.330 1.00 54.06 197 LEU A CA 1
ATOM 1523 C C . LEU A 1 197 ? 6.725 15.482 7.404 1.00 54.06 197 LEU A C 1
ATOM 1525 O O . LEU A 1 197 ? 6.189 15.569 8.505 1.00 54.06 197 LEU A O 1
ATOM 1529 N N . ALA A 1 198 ? 7.825 16.169 7.075 1.00 49.31 198 ALA A N 1
ATOM 1530 C CA . ALA A 1 198 ? 8.500 17.104 7.974 1.00 49.31 198 ALA A CA 1
ATOM 1531 C C . ALA A 1 198 ? 7.799 18.474 8.077 1.00 49.31 198 ALA A C 1
ATOM 1533 O O . ALA A 1 198 ? 7.873 19.122 9.118 1.00 49.31 198 ALA A O 1
ATOM 1534 N N . ALA A 1 199 ? 7.111 18.916 7.021 1.00 49.47 199 ALA A N 1
ATOM 1535 C CA . ALA A 1 199 ? 6.536 20.260 6.943 1.00 49.47 199 ALA A CA 1
ATOM 1536 C C . ALA A 1 199 ? 5.166 20.429 7.633 1.00 49.47 199 ALA A C 1
ATOM 1538 O O . ALA A 1 199 ? 4.717 21.561 7.796 1.00 49.47 199 ALA A O 1
ATOM 1539 N N . MET A 1 200 ? 4.464 19.351 8.014 1.00 52.03 200 MET A N 1
ATOM 1540 C CA . MET A 1 200 ? 3.025 19.444 8.336 1.00 52.03 200 MET A CA 1
ATOM 1541 C C . MET A 1 200 ? 2.568 18.690 9.592 1.00 52.03 200 MET A C 1
ATOM 1543 O O . MET A 1 200 ? 1.468 18.125 9.619 1.00 52.03 200 MET A O 1
ATOM 1547 N N . ASP A 1 201 ? 3.360 18.723 10.663 1.00 40.94 201 ASP A N 1
ATOM 1548 C CA . ASP A 1 201 ? 2.909 18.288 11.989 1.00 40.94 201 ASP A CA 1
ATOM 1549 C C . ASP A 1 201 ? 1.871 19.299 12.541 1.00 40.94 201 ASP A C 1
ATOM 1551 O O . ASP A 1 201 ? 2.208 20.255 13.232 1.00 40.94 201 ASP A O 1
ATOM 1555 N N . GLY A 1 202 ? 0.592 19.152 12.157 1.00 46.34 202 GLY A N 1
ATOM 1556 C CA . GLY A 1 202 ? -0.526 19.919 12.738 1.00 46.34 202 GLY A CA 1
ATOM 1557 C C . GLY A 1 202 ? -1.575 20.520 11.791 1.00 46.34 202 GLY A C 1
ATOM 1558 O O . GLY A 1 202 ? -2.574 21.034 12.289 1.00 46.34 202 GLY A O 1
ATOM 1559 N N . MET A 1 203 ? -1.423 20.443 10.465 1.00 43.38 203 MET A N 1
ATOM 1560 C CA . MET A 1 203 ? -2.379 21.068 9.531 1.00 43.38 203 MET A CA 1
ATOM 1561 C C . MET A 1 203 ? -3.418 20.068 8.976 1.00 43.38 203 MET A C 1
ATOM 1563 O O . MET A 1 203 ? -3.056 18.944 8.601 1.00 43.38 203 MET A O 1
ATOM 1567 N N . PRO A 1 204 ? -4.717 20.433 8.918 1.00 41.12 204 PRO A N 1
ATOM 1568 C CA . PRO A 1 204 ? -5.720 19.660 8.192 1.00 41.12 204 PRO A CA 1
ATOM 1569 C C . PRO A 1 204 ? -5.452 19.768 6.685 1.00 41.12 204 PRO A C 1
ATOM 1571 O O . PRO A 1 204 ? -5.079 20.825 6.193 1.00 41.12 204 PRO A O 1
ATOM 1574 N N . LEU A 1 205 ? -5.624 18.658 5.974 1.00 49.38 205 LEU A N 1
ATOM 1575 C CA . LEU A 1 205 ? -5.404 18.558 4.531 1.00 49.38 205 LEU A CA 1
ATOM 1576 C C . LEU A 1 205 ? -6.703 18.186 3.838 1.00 49.38 205 LEU A C 1
ATOM 1578 O O . LEU A 1 205 ? -7.526 17.471 4.428 1.00 49.38 205 LEU A O 1
ATOM 1582 N N . ASP A 1 206 ? -6.838 18.668 2.608 1.00 46.38 206 ASP A N 1
ATOM 1583 C CA . ASP A 1 206 ? -7.972 18.420 1.733 1.00 46.38 206 ASP A CA 1
ATOM 1584 C C . ASP A 1 206 ? -8.112 16.902 1.473 1.00 46.38 206 ASP A C 1
ATOM 1586 O O . ASP A 1 206 ? -7.118 16.217 1.201 1.00 46.38 206 ASP A O 1
ATOM 1590 N N . PRO A 1 207 ? -9.316 16.318 1.614 1.00 41.84 207 PRO A N 1
ATOM 1591 C CA . PRO A 1 207 ? -9.562 14.910 1.307 1.00 41.84 207 PRO A CA 1
ATOM 1592 C C . PRO A 1 207 ? -9.308 14.511 -0.160 1.00 41.84 207 PRO A C 1
ATOM 1594 O O . PRO A 1 207 ? -9.201 13.311 -0.414 1.00 41.84 207 PRO A O 1
ATOM 1597 N N . ASN A 1 208 ? -9.188 15.459 -1.098 1.00 43.84 208 ASN A N 1
ATOM 1598 C CA . ASN A 1 208 ? -9.021 15.184 -2.531 1.00 43.84 208 ASN A CA 1
ATOM 1599 C C . ASN A 1 208 ? -7.583 15.300 -3.066 1.00 43.84 208 ASN A C 1
ATOM 1601 O O . ASN A 1 208 ? -7.358 15.042 -4.249 1.00 43.84 208 ASN A O 1
ATOM 1605 N N . GLU A 1 209 ? -6.592 15.633 -2.240 1.00 52.75 209 GLU A N 1
ATOM 1606 C CA . GLU A 1 209 ? -5.210 15.773 -2.711 1.00 52.75 209 GLU A CA 1
ATOM 1607 C C . GLU A 1 209 ? -4.522 14.405 -2.878 1.00 52.75 209 GLU A C 1
ATOM 1609 O O . GLU A 1 209 ? -4.026 13.786 -1.930 1.00 52.75 209 GLU A O 1
ATOM 1614 N N . GLN A 1 210 ? -4.492 13.917 -4.121 1.00 57.28 210 GLN A N 1
ATOM 1615 C CA . GLN A 1 210 ? -3.566 12.875 -4.562 1.00 57.28 210 GLN A CA 1
ATOM 1616 C C . GLN A 1 210 ? -2.241 13.526 -4.962 1.00 57.28 210 GLN A C 1
ATOM 1618 O O . GLN A 1 210 ? -2.002 13.818 -6.129 1.00 57.28 210 GLN A O 1
ATOM 1623 N N . GLU A 1 211 ? -1.367 13.766 -3.991 1.00 65.88 211 GLU A N 1
ATOM 1624 C CA . GLU A 1 211 ? -0.034 14.291 -4.283 1.00 65.88 211 GLU A CA 1
ATOM 1625 C C . GLU A 1 211 ? 0.909 13.151 -4.689 1.00 65.88 211 GLU A C 1
ATOM 1627 O O . GLU A 1 211 ? 1.171 12.216 -3.926 1.00 65.88 211 GLU A O 1
ATOM 1632 N N . LEU A 1 212 ? 1.392 13.213 -5.928 1.00 73.75 212 LEU A N 1
ATOM 1633 C CA . LEU A 1 212 ? 2.425 12.331 -6.464 1.00 73.75 212 LEU A CA 1
ATOM 1634 C C . LEU A 1 212 ? 3.812 12.945 -6.227 1.00 73.75 212 LEU A C 1
ATOM 1636 O O . LEU A 1 212 ? 3.937 14.155 -6.046 1.00 73.75 212 LEU A O 1
ATOM 1640 N N . LEU A 1 213 ? 4.859 12.114 -6.247 1.00 74.12 213 LEU A N 1
ATOM 1641 C CA . LEU A 1 213 ? 6.243 12.597 -6.205 1.00 74.12 213 LEU A CA 1
ATOM 1642 C C . LEU A 1 213 ? 6.491 13.611 -7.326 1.00 74.12 213 LEU A C 1
ATOM 1644 O O . LEU A 1 213 ? 6.018 13.428 -8.455 1.00 74.12 213 LEU A O 1
ATOM 1648 N N . SER A 1 214 ? 7.277 14.646 -7.022 1.00 79.06 214 SER A N 1
ATOM 1649 C CA . SER A 1 214 ? 7.704 15.593 -8.049 1.00 79.06 214 SER A CA 1
ATOM 1650 C C . SER A 1 214 ? 8.615 14.902 -9.073 1.00 79.06 214 SER A C 1
ATOM 1652 O O . SER A 1 214 ? 9.201 13.846 -8.818 1.00 79.06 214 SER A O 1
ATOM 1654 N N . MET A 1 215 ? 8.756 15.510 -10.251 1.00 76.31 215 MET A N 1
ATOM 1655 C CA . MET A 1 215 ? 9.632 14.988 -11.306 1.00 76.31 215 MET A CA 1
ATOM 1656 C C . MET A 1 215 ? 11.093 14.882 -10.848 1.00 76.31 215 MET A C 1
ATOM 1658 O O . MET A 1 215 ? 11.739 13.870 -11.106 1.00 76.31 215 MET A O 1
ATOM 1662 N N . GL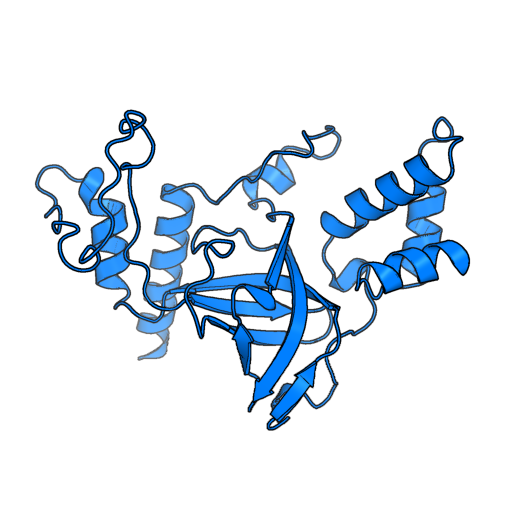U A 1 216 ? 11.585 15.888 -10.122 1.00 79.56 216 GLU A N 1
ATOM 1663 C CA . GLU A 1 216 ? 12.950 15.917 -9.578 1.00 79.56 216 GLU A CA 1
ATOM 1664 C C . GLU A 1 216 ? 13.165 14.818 -8.527 1.00 79.56 216 GLU A C 1
ATOM 1666 O O . GLU A 1 216 ? 14.198 14.148 -8.508 1.00 79.56 216 GLU A O 1
ATOM 1671 N N . GLU A 1 217 ? 12.171 14.586 -7.663 1.00 81.69 217 GLU A N 1
ATOM 1672 C CA . GLU A 1 217 ? 12.232 13.519 -6.661 1.00 81.69 217 GLU A CA 1
ATOM 1673 C C . GLU A 1 217 ? 12.252 12.135 -7.306 1.00 81.69 217 GLU A C 1
ATOM 1675 O O . GLU A 1 217 ? 12.977 11.242 -6.852 1.00 81.69 217 GLU A O 1
ATOM 1680 N N . LEU A 1 218 ? 11.461 11.951 -8.365 1.00 82.00 218 LEU A N 1
ATOM 1681 C CA . LEU A 1 218 ? 11.438 10.706 -9.113 1.00 82.00 218 LEU A CA 1
ATOM 1682 C C . LEU A 1 218 ? 12.781 10.448 -9.809 1.00 82.00 218 LEU A C 1
ATOM 1684 O O . LEU A 1 218 ? 13.303 9.337 -9.712 1.00 82.00 218 LEU A O 1
ATOM 1688 N N . GLU A 1 219 ? 13.357 11.455 -10.462 1.00 82.81 219 GLU A N 1
ATOM 1689 C CA . GLU A 1 219 ? 14.668 11.352 -11.109 1.00 82.81 219 GLU A CA 1
ATOM 1690 C C . GLU A 1 219 ? 15.760 10.982 -10.100 1.00 82.81 219 GLU A C 1
ATOM 1692 O O . GLU A 1 219 ? 16.483 10.003 -10.293 1.00 82.81 219 GLU A O 1
ATOM 1697 N N . LEU A 1 220 ? 15.818 11.684 -8.963 1.00 85.31 220 LEU A N 1
ATOM 1698 C CA . LEU A 1 220 ? 16.772 11.392 -7.893 1.00 85.31 220 LEU A CA 1
ATOM 1699 C C . LEU A 1 220 ? 16.612 9.964 -7.356 1.00 85.31 220 LEU A C 1
ATOM 1701 O O . LEU A 1 220 ? 17.594 9.281 -7.047 1.00 85.31 220 LEU A O 1
ATOM 1705 N N . ARG A 1 221 ? 15.366 9.507 -7.211 1.00 84.50 221 ARG A N 1
ATOM 1706 C CA . ARG A 1 221 ? 15.061 8.156 -6.744 1.00 84.50 221 ARG A CA 1
ATOM 1707 C C . ARG A 1 221 ? 15.569 7.105 -7.724 1.00 84.50 221 ARG A C 1
ATOM 1709 O O . ARG A 1 221 ? 16.228 6.163 -7.284 1.00 84.50 221 ARG A O 1
ATOM 1716 N N . LEU A 1 222 ? 15.282 7.280 -9.007 1.00 83.75 222 LEU A N 1
ATO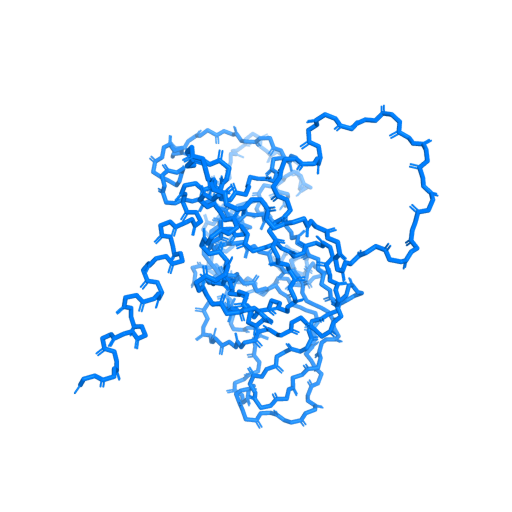M 1717 C CA . LEU A 1 222 ? 15.763 6.406 -10.067 1.00 83.75 222 LEU A CA 1
ATOM 1718 C C . LEU A 1 222 ? 17.301 6.417 -10.107 1.00 83.75 222 LEU A C 1
ATOM 1720 O O . LEU A 1 222 ? 17.929 5.363 -10.047 1.00 83.75 222 LEU A O 1
ATOM 1724 N N . GLN A 1 223 ? 17.952 7.580 -10.074 1.00 85.25 223 GLN A N 1
ATOM 1725 C CA . GLN A 1 223 ? 19.418 7.652 -10.079 1.00 85.25 223 GLN A CA 1
ATOM 1726 C C . GLN A 1 223 ? 20.052 6.825 -8.943 1.00 85.25 223 GLN A C 1
ATOM 1728 O O . GLN A 1 223 ? 20.958 6.025 -9.174 1.00 85.25 223 GLN A O 1
ATOM 1733 N N . ARG A 1 224 ? 19.496 6.906 -7.726 1.00 85.94 224 ARG A N 1
ATOM 1734 C CA . ARG A 1 224 ? 19.949 6.084 -6.588 1.00 85.94 224 ARG A CA 1
ATOM 1735 C C . ARG A 1 224 ? 19.779 4.582 -6.815 1.00 85.94 224 ARG A C 1
ATOM 1737 O O . ARG A 1 224 ? 20.517 3.792 -6.227 1.00 85.94 224 ARG A O 1
ATOM 1744 N N . GLN A 1 225 ? 18.788 4.159 -7.597 1.00 81.38 225 GLN A N 1
ATOM 1745 C CA . GLN A 1 225 ? 18.605 2.747 -7.933 1.00 81.38 225 GLN A CA 1
ATOM 1746 C C . GLN A 1 225 ? 19.681 2.262 -8.901 1.00 81.38 225 GLN A C 1
ATOM 1748 O O . GLN A 1 225 ? 20.221 1.176 -8.683 1.00 81.38 225 GLN A O 1
ATOM 1753 N N . LEU A 1 226 ? 20.057 3.067 -9.900 1.00 81.88 226 LEU A N 1
ATOM 1754 C CA . LEU A 1 226 ? 21.200 2.752 -10.764 1.00 81.88 226 LEU A CA 1
ATOM 1755 C C . LEU A 1 226 ? 22.490 2.599 -9.974 1.00 81.88 226 LEU A C 1
ATOM 1757 O O . LEU A 1 226 ? 23.185 1.604 -10.162 1.00 81.88 226 LEU A O 1
ATOM 1761 N N . ASP A 1 227 ? 22.772 3.529 -9.063 1.00 84.44 227 ASP A N 1
ATOM 1762 C CA . ASP A 1 227 ? 23.998 3.501 -8.260 1.00 84.44 227 ASP A CA 1
ATOM 1763 C C . ASP A 1 227 ? 24.086 2.232 -7.391 1.00 84.44 227 ASP A C 1
ATOM 1765 O O . ASP A 1 227 ? 25.161 1.668 -7.180 1.00 84.44 227 ASP A O 1
ATOM 1769 N N . ARG A 1 228 ? 22.944 1.719 -6.914 1.00 79.06 228 ARG A N 1
ATOM 1770 C CA . ARG A 1 228 ? 22.878 0.437 -6.186 1.00 79.06 228 ARG A CA 1
ATOM 1771 C C . ARG A 1 228 ? 23.143 -0.768 -7.086 1.00 79.06 228 ARG A C 1
ATOM 1773 O O . ARG A 1 228 ? 23.805 -1.708 -6.664 1.00 79.06 228 ARG A O 1
ATOM 1780 N N . ILE A 1 229 ? 22.620 -0.759 -8.311 1.00 76.12 229 ILE A N 1
ATOM 1781 C CA . ILE A 1 229 ? 22.810 -1.853 -9.275 1.00 76.12 229 ILE A CA 1
ATOM 1782 C C . ILE A 1 229 ? 24.251 -1.870 -9.807 1.00 76.12 229 ILE A C 1
ATOM 1784 O O . ILE A 1 229 ? 24.809 -2.941 -10.043 1.00 76.12 229 ILE A O 1
ATOM 1788 N N . SER A 1 230 ? 24.862 -0.700 -10.006 1.00 74.94 230 SER A N 1
ATOM 1789 C CA . SER A 1 230 ? 26.247 -0.589 -10.472 1.00 74.94 230 SER A CA 1
ATOM 1790 C C . SER A 1 230 ? 27.244 -1.011 -9.389 1.00 74.94 230 SER A C 1
ATOM 1792 O O . SER A 1 230 ? 28.191 -1.732 -9.694 1.00 74.94 230 SER A O 1
ATOM 1794 N N . SER A 1 231 ? 26.990 -0.652 -8.126 1.00 73.75 231 SER A N 1
ATOM 1795 C CA . SER A 1 231 ? 27.819 -1.050 -6.976 1.00 73.75 231 SER A CA 1
ATOM 1796 C C . SER A 1 231 ? 27.671 -2.520 -6.568 1.00 73.75 231 SER A C 1
ATOM 1798 O O . SER A 1 231 ? 28.596 -3.077 -5.990 1.00 73.75 231 SER A O 1
ATOM 1800 N N . SER A 1 232 ? 26.565 -3.196 -6.902 1.00 66.88 232 SER A N 1
ATOM 1801 C CA . SER A 1 232 ? 26.408 -4.637 -6.636 1.00 66.88 232 SER A CA 1
ATOM 1802 C C . SER A 1 232 ? 27.123 -5.546 -7.650 1.00 66.88 232 SER A C 1
ATOM 1804 O O . SER A 1 232 ? 26.969 -6.765 -7.577 1.00 66.88 232 SER A O 1
ATOM 1806 N N . ARG A 1 233 ? 27.812 -4.982 -8.653 1.00 56.19 233 ARG A N 1
ATOM 1807 C CA . ARG A 1 233 ? 28.522 -5.728 -9.713 1.00 56.19 233 ARG A CA 1
ATOM 1808 C C . ARG A 1 233 ? 30.049 -5.756 -9.542 1.00 56.19 233 ARG A C 1
ATOM 1810 O O . ARG A 1 233 ? 30.721 -6.339 -10.390 1.00 56.19 233 ARG A O 1
ATOM 1817 N N . THR A 1 234 ? 30.572 -5.158 -8.473 1.00 47.12 234 THR A N 1
ATOM 1818 C CA . THR A 1 234 ? 31.981 -5.223 -8.034 1.00 47.12 234 THR A CA 1
ATOM 1819 C C . THR A 1 234 ? 32.114 -6.105 -6.810 1.00 47.12 234 THR A C 1
ATOM 1821 O O . THR A 1 234 ? 33.070 -6.906 -6.777 1.00 47.12 234 THR A O 1
#

pLDDT: mean 79.49, std 18.97, range [36.5, 97.44]

Radius of gyration: 20.03 Å; chains: 1; bounding box: 53×43×55 Å

Organism: NCBI:txid1712513

InterPro domains:
  IPR013894 RecQ mediated genome instability protein 1, OB-fold domain [PF08585] (70-188)
  IPR042470 RecQ mediated genome instability protein, N-terminal OB-fold domain superfamily [G3DSA:2.40.50.770] (49-198)

Sequence (234 aa):
MEAVVRQFRARGACVTAAWLVTAAARLPRTLTNAHERLEALWQRFLRLPLRDTSEAALPADALYAHRVMLKSCIVEVVAVDEIGYAHPRLLDALAGPVLPGGVQQSAQLDDENEDDEGDTAADDRARRLPRGTLKLTLTDGHGMLFGLEKVRTPALDLRMPPGSKIWLSEVEIRRGVIYLKPDTVRVLRCGRNAAQLAAMDGMPLDPNEQELLSMEELELRLQRQLDRISSSRT